Protein 8YSQ (pdb70)

Sequence (261 aa):
SDKTTILIVQGAVSGKRVEVEPEQARKAIKPRWPANDGETLIDLNDLAIGEGRAAYWEVATEKIKAEAKQLLRRPAGQQPPQHLSIFALAPIPLLVLLGAEVNRVDVDLFQKHRGKSADTWCWDEGEPDADDDLKVFVPAELPGEIEDAAIIVSMTSIVDRKAVASAIGHPHHAFEIKARKPGPTFLKYRSQLTSFSNELYTILTTIRDDFRRVKRLHLILACPAPIAVEVGRSLIEKADPEAHVYEYLSPSYRRVLTINP

Nearest PDB structures (foldseek):
  7rwk-assembly1_B  TM=8.518E-01  e=7.289E-18  Asticcacaulis sp. YBE204
  7rwm-assembly2_D  TM=8.236E-01  e=3.296E-15  Lactococcus cremoris subsp. cremoris IBB477
  7yia-assembly1_A  TM=7.016E-01  e=9.292E-11  Enterobacter cloacae
  7yib-assembly1_A  TM=6.987E-01  e=2.172E-10  Enterobacter cloacae
  8tl0-assembly1_C  TM=7.182E-01  e=1.667E-09  Haliangium ochraceum

Solvent-accessible surface area: 13155 Å² total; per-residue (Å²): 99,102,116,2,23,0,0,5,0,7,3,22,28,93,66,184,112,41,104,7,92,48,92,56,0,76,95,13,8,120,109,58,132,21,17,142,117,20,60,35,90,0,27,0,10,95,26,19,134,85,120,48,73,68,19,3,18,122,65,0,26,102,63,0,82,50,44,2,160,104,9,50,174,144,63,105,90,111,116,28,30,127,16,0,1,2,0,4,40,19,21,45,3,0,0,0,6,0,0,15,65,0,52,221,18,94,16,37,5,17,12,84,7,177,79,49,108,74,88,13,2,28,35,30,163,49,143,63,80,80,70,12,60,23,81,54,84,89,32,117,125,142,34,51,116,48,62,3,0,0,1,0,0,0,3,51,56,119,4,68,104,159,18,1,46,98,27,4,56,76,102,50,12,17,1,7,0,46,1,112,129,38,14,90,67,11,2,52,29,103,59,11,9,68,43,0,29,90,60,2,130,80,5,2,44,41,6,49,69,84,17,194,115,14,94,41,0,0,0,0,10,16,8,20,16,4,0,0,1,23,2,0,53,22,6,89,112,194,52,9,37,50,1,11,0,4,13,130,62,93,111,57,23,132,95,27,20,41,6,48,133

Structure (mmCIF, N/CA/C/O backbone):
data_8YSQ
#
_entry.id   8YSQ
#
_cell.length_a   37.468
_cell.length_b   43.126
_cell.length_c   45.047
_cell.angle_alpha   77.745
_cell.angle_beta   67.352
_cell.angle_gamma   74.926
#
_symmetry.space_group_name_H-M   'P 1'
#
loop_
_entity.id
_entity.type
_entity.pdbx_description
1 polymer 'SAVED domain-containing protein'
2 water water
#
loop_
_atom_site.group_PDB
_atom_site.id
_atom_site.type_symbol
_atom_site.label_atom_id
_atom_site.label_alt_id
_atom_site.label_comp_id
_atom_site.label_asym_id
_atom_site.label_entity_id
_atom_site.label_seq_id
_atom_site.pdbx_PDB_ins_code
_atom_site.Cartn_x
_atom_site.Cartn_y
_atom_site.Cartn_z
_atom_site.occupancy
_atom_site.B_iso_or_equiv
_atom_site.auth_seq_id
_atom_site.auth_comp_id
_atom_site.auth_asym_id
_atom_site.auth_atom_id
_atom_site.pdbx_PDB_model_num
ATOM 1 N N . SER A 1 141 ? -14.69752 11.09848 -17.48058 1.000 51.49726 141 SER A N 1
ATOM 2 C CA . SER A 1 141 ? -13.71142 11.99807 -18.06814 1.000 55.27804 141 SER A CA 1
ATOM 3 C C . SER A 1 141 ? -13.52190 13.23986 -17.20290 1.000 57.51627 141 SER A C 1
ATOM 4 O O . SER A 1 141 ? -13.17420 14.31028 -17.70521 1.000 58.23251 141 SER A O 1
ATOM 7 N N . ASP A 1 142 ? -13.75117 13.09252 -15.90071 1.000 45.91782 142 ASP A N 1
ATOM 8 C CA . ASP A 1 142 ? -13.58519 14.20769 -14.98536 1.000 41.52207 142 ASP A CA 1
ATOM 9 C C . ASP A 1 142 ? -12.10506 14.44795 -14.69060 1.000 43.41138 142 ASP A C 1
ATOM 10 O O . ASP A 1 142 ? -11.23308 13.61797 -14.96951 1.000 29.73678 142 ASP A O 1
ATOM 15 N N . LYS A 1 143 ? -11.83383 15.61574 -14.11995 1.000 34.15301 143 LYS A N 1
ATOM 16 C CA . LYS A 1 143 ? -10.50141 15.93833 -13.63890 1.000 30.24849 143 LYS A CA 1
ATOM 17 C C . LYS A 1 143 ? -10.09461 14.98379 -12.51752 1.000 30.68332 143 LYS A C 1
ATOM 18 O O . LYS A 1 143 ? -10.93347 14.46532 -11.77607 1.000 31.07427 143 LYS A O 1
ATOM 24 N N . THR A 1 144 ? -8.79213 14.72248 -12.42495 1.000 20.47830 144 THR A N 1
ATOM 25 C CA . THR A 1 144 ? -8.21938 13.93920 -11.33796 1.000 24.68866 144 THR A CA 1
ATOM 26 C C . THR A 1 144 ? -6.85250 14.51826 -11.00586 1.000 26.72072 144 THR A C 1
ATOM 27 O O . THR A 1 144 ? -6.21525 15.16692 -11.84274 1.000 23.67253 144 THR A O 1
ATOM 31 N N . THR A 1 145 ? -6.40743 14.29482 -9.76885 1.000 22.75551 145 THR A N 1
ATOM 32 C CA . THR A 1 145 ? -5.07981 14.72009 -9.33914 1.000 17.99918 145 THR A CA 1
ATOM 33 C C . THR A 1 145 ? -4.15405 13.50986 -9.32859 1.000 23.24405 145 THR A C 1
ATOM 34 O O . THR A 1 145 ? -4.40768 12.53943 -8.60719 1.000 15.13852 145 THR A O 1
ATOM 38 N N . ILE A 1 146 ? -3.09295 13.56479 -10.13006 1.000 18.22083 146 ILE A N 1
ATOM 39 C CA . ILE A 1 146 ? -2.13830 12.46340 -10.21367 1.000 15.80793 146 ILE A CA 1
ATOM 40 C C . ILE A 1 146 ? -1.12787 12.58308 -9.08011 1.000 15.40335 146 ILE A C 1
ATOM 41 O O . ILE A 1 146 ? -0.45321 13.60932 -8.94318 1.000 15.32894 146 ILE A O 1
ATOM 46 N N . LEU A 1 147 ? -1.01699 11.52623 -8.27536 1.000 11.17923 147 LEU A N 1
ATOM 47 C CA . LEU A 1 147 ? -0.00390 11.39791 -7.23897 1.000 14.22153 147 LEU A CA 1
ATOM 48 C C . LEU A 1 147 ? 0.95374 10.29542 -7.65993 1.000 13.26594 147 LEU A C 1
ATOM 49 O O . LEU A 1 147 ? 0.52734 9.15650 -7.88376 1.000 11.71732 147 LEU A O 1
ATOM 54 N N . ILE A 1 148 ? 2.22624 10.64335 -7.80430 1.000 11.70601 148 ILE A N 1
ATOM 55 C CA . ILE A 1 148 ? 3.29011 9.67817 -8.04619 1.000 9.09777 148 ILE A CA 1
ATOM 56 C C . ILE A 1 148 ? 4.06545 9.48984 -6.75249 1.000 11.17774 148 ILE A C 1
ATOM 57 O O . ILE A 1 148 ? 4.47479 10.46601 -6.11816 1.000 13.33895 148 ILE A O 1
ATOM 62 N N . VAL A 1 149 ? 4.25126 8.23897 -6.34800 1.000 13.22083 149 VAL A N 1
ATOM 63 C CA . VAL A 1 149 ? 5.06287 7.90229 -5.17803 1.000 9.70345 149 VAL A CA 1
ATOM 64 C C . VAL A 1 149 ? 6.12948 6.92615 -5.64540 1.000 15.14801 149 VAL A C 1
ATOM 65 O O . VAL A 1 149 ? 5.80210 5.88612 -6.22582 1.000 13.95154 149 VAL A O 1
ATOM 69 N N . GLN A 1 150 ? 7.40114 7.25620 -5.40411 1.000 13.58712 150 GLN A N 1
ATOM 70 C CA . GLN A 1 150 ? 8.50178 6.45958 -5.93577 1.000 13.80227 150 GLN A CA 1
ATOM 71 C C . GLN A 1 150 ? 9.65794 6.42466 -4.94837 1.000 12.06788 150 GLN A C 1
ATOM 72 O O . GLN A 1 150 ? 10.02289 7.45316 -4.37482 1.000 17.09422 150 GLN A O 1
ATOM 78 N N . GLY A 1 151 ? 10.22079 5.24055 -4.73835 1.000 12.08568 151 GLY A N 1
ATOM 79 C CA . GLY A 1 151 ? 11.44979 5.16503 -3.97637 1.000 12.89997 151 GLY A CA 1
ATOM 80 C C . GLY A 1 151 ? 11.81145 3.74341 -3.60167 1.000 16.22210 151 GLY A C 1
ATOM 81 O O . GLY A 1 151 ? 11.20016 2.77378 -4.05807 1.000 16.57560 151 GLY A O 1
ATOM 82 N N . ALA A 1 152 ? 12.83054 3.65707 -2.75184 1.000 13.62916 152 ALA A N 1
ATOM 83 C CA . ALA A 1 152 ? 13.37952 2.40085 -2.26545 1.000 16.20474 152 ALA A CA 1
ATOM 84 C C . ALA A 1 152 ? 14.24363 2.71444 -1.05440 1.000 13.83512 152 ALA A C 1
ATOM 85 O O . ALA A 1 152 ? 14.71459 3.84228 -0.88420 1.000 17.46411 152 ALA A O 1
ATOM 87 N N . VAL A 1 153 ? 14.41979 1.70581 -0.19947 1.000 18.51997 153 VAL A N 1
ATOM 88 C CA . VAL A 1 153 ? 15.21469 1.88442 1.01438 1.000 17.71747 153 VAL A CA 1
ATOM 89 C C . VAL A 1 153 ? 16.65925 2.21805 0.65976 1.000 25.39916 153 VAL A C 1
ATOM 90 O O . VAL A 1 153 ? 17.29065 3.07755 1.28993 1.000 24.61595 153 VAL A O 1
ATOM 94 N N . SER A 1 154 ? 17.19705 1.55459 -0.35863 1.000 21.88007 154 SER A N 1
ATOM 95 C CA . SER A 1 154 ? 18.52705 1.85561 -0.87506 1.000 24.80114 154 SER A CA 1
ATOM 96 C C . SER A 1 154 ? 18.65966 1.20807 -2.24740 1.000 29.63064 154 SER A C 1
ATOM 97 O O . SER A 1 154 ? 17.74641 0.53297 -2.73055 1.000 28.90548 154 SER A O 1
ATOM 100 N N . GLY A 1 155 ? 19.81059 1.41981 -2.87656 1.000 31.87085 155 GLY A N 1
ATOM 101 C CA . GLY A 1 155 ? 20.05348 0.83661 -4.17894 1.000 24.73013 155 GLY A CA 1
ATOM 102 C C . GLY A 1 155 ? 19.61974 1.71771 -5.33029 1.000 28.59880 155 GLY A C 1
ATOM 103 O O . GLY A 1 155 ? 19.60576 2.94629 -5.21789 1.000 30.72698 155 GLY A O 1
ATOM 104 N N . LYS A 1 156 ? 19.26011 1.08260 -6.44250 1.000 28.28340 156 LYS A N 1
ATOM 105 C CA . LYS A 1 156 ? 18.98207 1.79097 -7.68384 1.000 23.73432 156 LYS A CA 1
ATOM 106 C C . LYS A 1 156 ? 17.80341 2.74372 -7.52203 1.000 24.34552 156 LYS A C 1
ATOM 107 O O . LYS A 1 156 ? 16.83910 2.45158 -6.81076 1.000 23.32045 156 LYS A O 1
ATOM 113 N N . ARG A 1 157 ? 17.88789 3.89390 -8.18822 1.000 26.52864 157 ARG A N 1
ATOM 114 C CA . ARG A 1 157 ? 16.79930 4.86227 -8.14814 1.000 26.15067 157 ARG A CA 1
ATOM 115 C C . ARG A 1 157 ? 15.54151 4.27748 -8.77460 1.000 25.59254 157 ARG A C 1
ATOM 116 O O . ARG A 1 157 ? 15.58524 3.68560 -9.85696 1.000 24.94047 157 ARG A O 1
ATOM 124 N N . VAL A 1 158 ? 14.41616 4.45323 -8.09032 1.000 20.76395 158 VAL A N 1
ATOM 125 C CA . VAL A 1 158 ? 13.11572 3.99052 -8.55728 1.000 23.12903 158 VAL A CA 1
ATOM 126 C C . VAL A 1 158 ? 12.31022 5.20890 -8.98493 1.000 21.77490 158 VAL A C 1
ATOM 127 O O . VAL A 1 158 ? 12.15057 6.16047 -8.20853 1.000 18.27055 158 VAL A O 1
ATOM 131 N N . GLU A 1 159 ? 11.81631 5.18487 -10.22406 1.000 21.51556 159 GLU A N 1
ATOM 132 C CA . GLU A 1 159 ? 11.10059 6.31024 -10.80655 1.000 18.57998 159 GLU A CA 1
ATOM 133 C C . GLU A 1 159 ? 9.89659 5.82261 -11.59200 1.000 22.85165 159 GLU A C 1
ATOM 134 O O . GLU A 1 159 ? 9.95442 4.78556 -12.26035 1.000 28.07650 159 GLU A O 1
ATOM 140 N N . VAL A 1 160 ? 8.81235 6.58391 -11.50957 1.000 18.70371 160 VAL A N 1
ATOM 141 C CA . VAL A 1 160 ? 7.61592 6.35343 -12.30696 1.000 21.23616 160 VAL A CA 1
ATOM 142 C C . VAL A 1 160 ? 7.62572 7.34287 -13.46264 1.000 26.49775 160 VAL A C 1
ATOM 143 O O . VAL A 1 160 ? 7.76711 8.55298 -13.24789 1.000 26.82271 160 VAL A O 1
ATOM 147 N N . GLU A 1 161 ? 7.47765 6.83998 -14.67780 1.000 24.16705 161 GLU A N 1
ATOM 148 C CA . GLU A 1 161 ? 7.41905 7.70610 -15.85131 1.000 25.96204 161 GLU A CA 1
ATOM 149 C C . GLU A 1 161 ? 6.07186 8.42149 -15.90326 1.000 27.34814 161 GLU A C 1
ATOM 150 O O . GLU A 1 161 ? 5.04241 7.75927 -16.09018 1.000 25.71085 161 GLU A O 1
ATOM 156 N N . PRO A 1 162 ? 6.02088 9.75002 -15.75130 1.000 33.50391 162 PRO A N 1
ATOM 157 C CA . PRO A 1 162 ? 4.70908 10.42260 -15.68945 1.000 29.49681 162 PRO A CA 1
ATOM 158 C C . PRO A 1 162 ? 3.91835 10.37987 -16.98690 1.000 22.24121 162 PRO A C 1
ATOM 159 O O . PRO A 1 162 ? 2.68380 10.43445 -16.93433 1.000 26.05247 162 PRO A O 1
ATOM 163 N N . GLU A 1 163 ? 4.57325 10.27717 -18.14624 1.000 22.99589 163 GLU A N 1
ATOM 164 C CA . GLU A 1 163 ? 3.82260 10.11929 -19.38928 1.000 26.22543 163 GLU A CA 1
ATOM 165 C C . GLU A 1 163 ? 2.98598 8.84203 -19.37114 1.000 26.69567 163 GLU A C 1
ATOM 166 O O . GLU A 1 163 ? 1.85664 8.81921 -19.87727 1.000 24.49163 163 GLU A O 1
ATOM 172 N N . GLN A 1 164 ? 3.49993 7.78120 -18.74312 1.000 22.08244 164 GLN A N 1
ATOM 173 C CA . GLN A 1 164 ? 2.75747 6.52562 -18.70133 1.000 22.69521 164 GLN A CA 1
ATOM 174 C C . GLN A 1 164 ? 1.55593 6.62396 -17.76784 1.000 19.55564 164 GLN A C 1
ATOM 175 O O . GLN A 1 164 ? 0.48535 6.07821 -18.06325 1.000 20.03761 164 GLN A O 1
ATOM 181 N N . ALA A 1 165 ? 1.70098 7.33815 -16.64892 1.000 23.11949 165 ALA A N 1
ATOM 182 C CA . ALA A 1 165 ? 0.56308 7.54976 -15.75725 1.000 17.22852 165 ALA A CA 1
ATOM 183 C C . ALA A 1 165 ? -0.48907 8.42923 -16.42141 1.000 18.94688 165 ALA A C 1
ATOM 184 O O . ALA A 1 165 ? -1.70053 8.19252 -16.27366 1.000 24.69906 165 ALA A O 1
ATOM 186 N N . ARG A 1 166 ? -0.04048 9.44794 -17.16114 1.000 21.10945 166 ARG A N 1
ATOM 187 C CA . ARG A 1 166 ? -0.98019 10.30281 -17.87175 1.000 20.19807 166 ARG A CA 1
ATOM 188 C C . ARG A 1 166 ? -1.75481 9.50496 -18.90339 1.000 23.35091 166 ARG A C 1
ATOM 189 O O . ARG A 1 166 ? -2.95990 9.71409 -19.07789 1.000 25.72494 166 ARG A O 1
ATOM 197 N N . LYS A 1 167 ? -1.08479 8.57332 -19.58790 1.000 27.24468 167 LYS A N 1
ATOM 198 C CA . LYS A 1 167 ? -1.80716 7.70205 -20.50977 1.000 27.45866 167 LYS A CA 1
ATOM 199 C C . LYS A 1 167 ? -2.78503 6.81373 -19.75593 1.000 23.11215 167 LYS A C 1
ATOM 200 O O . LYS A 1 167 ? -3.90512 6.57640 -20.22164 1.000 25.38282 167 LYS A O 1
ATOM 206 N N . ALA A 1 168 ? -2.38748 6.33911 -18.57281 1.000 20.73593 168 ALA A N 1
ATOM 207 C CA . ALA A 1 168 ? -3.23280 5.42124 -17.82208 1.000 18.35975 168 ALA A CA 1
ATOM 208 C C . ALA A 1 168 ? -4.50939 6.08115 -17.31937 1.000 23.25892 168 ALA A C 1
ATOM 209 O O . ALA A 1 168 ? -5.51475 5.39135 -17.12624 1.000 23.53550 168 ALA A O 1
ATOM 211 N N . ILE A 1 169 ? -4.50582 7.39604 -17.07988 1.000 23.71716 169 ILE A N 1
ATOM 212 C CA . ILE A 1 169 ? -5.73142 7.98250 -16.53271 1.000 21.04441 169 ILE A CA 1
ATOM 213 C C . ILE A 1 169 ? -6.76603 8.33095 -17.59116 1.000 27.99153 169 ILE A C 1
ATOM 214 O O . ILE A 1 169 ? -7.92239 8.58897 -17.23494 1.000 25.67888 169 ILE A O 1
ATOM 219 N N . LYS A 1 170 ? -6.39344 8.34676 -18.87025 1.000 23.87005 170 LYS A N 1
ATOM 220 C CA . LYS A 1 170 ? -7.34453 8.68979 -19.92285 1.000 27.35501 170 LYS A CA 1
ATOM 221 C C . LYS A 1 170 ? -8.55714 7.76062 -19.86189 1.000 33.36474 170 LYS A C 1
ATOM 222 O O . LYS A 1 170 ? -8.40595 6.55803 -19.61304 1.000 26.94818 170 LYS A O 1
ATOM 228 N N . PRO A 1 171 ? -9.77591 8.27124 -20.11483 1.000 47.68080 171 PRO A N 1
ATOM 229 C CA . PRO A 1 171 ? -10.09240 9.61182 -20.63083 1.000 51.85176 171 PRO A CA 1
ATOM 230 C C . PRO A 1 171 ? -10.05881 10.76589 -19.62238 1.000 51.09441 171 PRO A C 1
ATOM 231 O O . PRO A 1 171 ? -10.28829 11.90148 -20.03400 1.000 60.08801 171 PRO A O 1
ATOM 235 N N . ARG A 1 172 ? -9.78650 10.50458 -18.34520 1.000 31.49417 172 ARG A N 1
ATOM 236 C CA . ARG A 1 172 ? -9.65282 11.60926 -17.40847 1.000 24.23422 172 ARG A CA 1
ATOM 237 C C . ARG A 1 172 ? -8.40512 12.42732 -17.75098 1.000 32.61900 172 ARG A C 1
ATOM 238 O O . ARG A 1 172 ? -7.56421 12.02141 -18.55812 1.000 29.59097 172 ARG A O 1
ATOM 246 N N . TRP A 1 173 ? -8.28671 13.60104 -17.14029 1.000 27.99497 173 TRP A N 1
ATOM 247 C CA . TRP A 1 173 ? -7.16269 14.46513 -17.46725 1.000 30.64420 173 TRP A CA 1
ATOM 248 C C . TRP A 1 173 ? -6.55687 15.05634 -16.20456 1.000 33.01711 173 TRP A C 1
ATOM 249 O O . TRP A 1 173 ? -7.26649 15.28748 -15.21834 1.000 29.74838 173 TRP A O 1
ATOM 260 N N . PRO A 1 174 ? -5.24913 15.32158 -16.21207 1.000 33.09282 174 PRO A N 1
ATOM 261 C CA . PRO A 1 174 ? -4.57084 15.73678 -14.97695 1.000 38.50537 174 PRO A CA 1
ATOM 262 C C . PRO A 1 174 ? -4.90588 17.17566 -14.61824 1.000 33.88360 174 PRO A C 1
ATOM 263 O O . PRO A 1 174 ? -4.77794 18.08378 -15.44296 1.000 30.35137 174 PRO A O 1
ATOM 267 N N . ALA A 1 175 ? -5.34273 17.37507 -13.37768 1.000 29.88968 175 ALA A N 1
ATOM 268 C CA . ALA A 1 175 ? -5.44538 18.72091 -12.83996 1.000 40.44111 175 ALA A CA 1
ATOM 269 C C . ALA A 1 175 ? -4.10405 19.42535 -12.98774 1.000 41.99363 175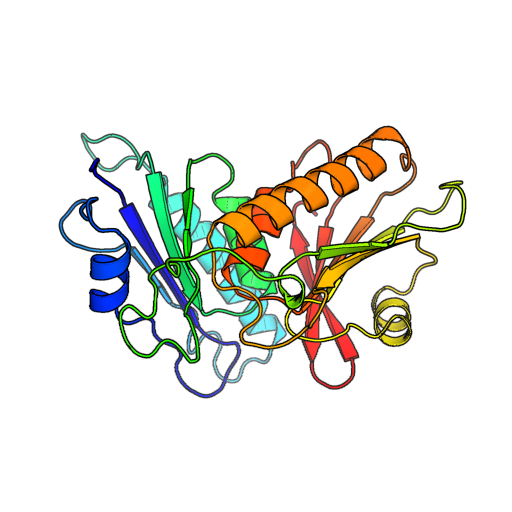 ALA A C 1
ATOM 270 O O . ALA A 1 175 ? -3.04605 18.82596 -12.77498 1.000 39.77406 175 ALA A O 1
ATOM 272 N N . ASN A 1 176 ? -4.15023 20.69154 -13.39694 1.000 44.60095 176 ASN A N 1
ATOM 273 C CA . ASN A 1 176 ? -2.96759 21.52882 -13.57742 1.000 48.10093 176 ASN A CA 1
ATOM 274 C C . ASN A 1 176 ? -1.98658 20.96403 -14.60374 1.000 46.14381 176 ASN A C 1
ATOM 275 O O . ASN A 1 176 ? -0.83679 21.41896 -14.66399 1.000 41.31020 176 ASN A O 1
ATOM 280 N N . ASP A 1 177 ? -2.40427 19.97462 -15.40059 1.000 43.78225 177 ASP A N 1
ATOM 281 C CA . ASP A 1 177 ? -1.60073 19.37278 -16.46481 1.000 44.71956 177 ASP A CA 1
ATOM 282 C C . ASP A 1 177 ? -0.37830 18.62879 -15.92535 1.000 48.75975 177 ASP A C 1
ATOM 283 O O . ASP A 1 177 ? 0.57127 18.35749 -16.66873 1.000 43.46366 177 ASP A O 1
ATOM 288 N N . GLY A 1 178 ? -0.38753 18.26375 -14.64650 1.000 30.59518 178 GLY A N 1
ATOM 289 C CA . GLY A 1 178 ? 0.79282 17.69748 -14.02409 1.000 42.68941 178 GLY A CA 1
ATOM 290 C C . GLY A 1 178 ? 0.49533 16.69751 -12.92781 1.000 31.45003 178 GLY A C 1
ATOM 291 O O . GLY A 1 178 ? -0.56979 16.07336 -12.91501 1.000 24.13404 178 GLY A O 1
ATOM 292 N N . GLU A 1 179 ? 1.44291 16.53127 -12.00512 1.000 26.17398 179 GLU A N 1
ATOM 293 C CA . GLU A 1 179 ? 1.33362 15.54274 -10.94381 1.000 18.96320 179 GLU A CA 1
ATOM 294 C C . GLU A 1 179 ? 1.88522 16.12880 -9.65075 1.000 24.49634 179 GLU A C 1
ATOM 295 O O . GLU A 1 179 ? 2.59513 17.13705 -9.65410 1.000 27.48790 179 GLU A O 1
ATOM 301 N N . THR A 1 180 ? 1.55371 15.47688 -8.53972 1.000 19.78351 180 THR A N 1
ATOM 302 C CA . THR A 1 180 ? 2.25245 15.66722 -7.27772 1.000 16.47463 180 THR A CA 1
ATOM 303 C C . THR A 1 180 ? 3.15563 14.46095 -7.05668 1.000 18.85910 180 THR A C 1
ATOM 304 O O . THR A 1 180 ? 2.75010 13.32164 -7.30644 1.000 15.99375 180 THR A O 1
ATOM 308 N N . LEU A 1 181 ? 4.39323 14.71854 -6.63605 1.000 16.79441 181 LEU A N 1
ATOM 309 C CA . LEU A 1 181 ? 5.41827 13.69141 -6.51831 1.000 14.47334 181 LEU A CA 1
ATOM 310 C C . LEU A 1 181 ? 5.86103 13.55896 -5.07097 1.000 17.11575 181 LEU A C 1
ATOM 311 O O . LEU A 1 181 ? 6.21331 14.55571 -4.43189 1.000 21.00148 181 LEU A O 1
ATOM 316 N N . ILE A 1 182 ? 5.85950 12.33180 -4.56415 1.000 11.84245 182 ILE A N 1
ATOM 317 C CA . ILE A 1 182 ? 6.50368 11.99834 -3.30002 1.000 11.17543 182 ILE A CA 1
ATOM 318 C C . ILE A 1 182 ? 7.68339 11.10320 -3.63974 1.000 15.04945 182 ILE A C 1
ATOM 319 O O . ILE A 1 182 ? 7.49921 9.93689 -4.01300 1.000 15.14499 182 ILE A O 1
ATOM 324 N N . ASP A 1 183 ? 8.89407 11.63884 -3.52223 1.000 12.04843 183 ASP A N 1
ATOM 325 C CA . ASP A 1 183 ? 10.09903 10.88771 -3.83578 1.000 14.17030 183 ASP A CA 1
ATOM 326 C C . ASP A 1 183 ? 10.70667 10.36159 -2.54376 1.000 15.62127 183 ASP A C 1
ATOM 327 O O . ASP A 1 183 ? 10.93562 11.12451 -1.59879 1.000 22.15176 183 ASP A O 1
ATOM 332 N N . LEU A 1 184 ? 10.96500 9.06011 -2.51298 1.000 14.00867 184 LEU A N 1
ATOM 333 C CA . LEU A 1 184 ? 11.50178 8.37799 -1.34234 1.000 16.13945 184 LEU A CA 1
ATOM 334 C C . LEU A 1 184 ? 12.81305 7.67787 -1.68066 1.000 18.15601 184 LEU A C 1
ATOM 335 O O . LEU A 1 184 ? 13.13609 6.63453 -1.10878 1.000 17.61726 184 LEU A O 1
ATOM 340 N N . ASN A 1 185 ? 13.55616 8.23155 -2.63712 1.000 16.70788 185 ASN A N 1
ATOM 341 C CA . ASN A 1 185 ? 14.89786 7.76654 -2.95687 1.000 20.42645 185 ASN A CA 1
ATOM 342 C C . ASN A 1 185 ? 15.92114 8.57649 -2.17687 1.000 19.41730 185 ASN A C 1
ATOM 343 O O . ASN A 1 185 ? 15.74591 9.77624 -1.94901 1.000 22.28950 185 ASN A O 1
ATOM 348 N N . ASP A 1 186 ? 17.00645 7.91138 -1.78743 1.000 25.87537 186 ASP A N 1
ATOM 349 C CA . ASP A 1 186 ? 18.17955 8.59122 -1.23789 1.000 26.98949 186 ASP A CA 1
ATOM 350 C C . ASP A 1 186 ? 17.80981 9.43883 -0.02016 1.000 23.68378 186 ASP A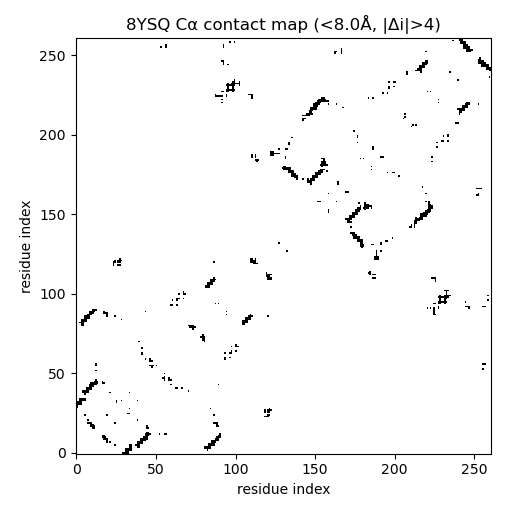 C 1
ATOM 351 O O . ASP A 1 186 ? 18.17870 10.60997 0.08997 1.000 24.39385 186 ASP A O 1
ATOM 356 N N . LEU A 1 187 ? 17.03511 8.84752 0.88310 1.000 22.62125 187 LEU A N 1
ATOM 357 C CA . LEU A 1 187 ? 16.80621 9.43567 2.19209 1.000 17.05093 187 LEU A CA 1
ATOM 358 C C . LEU A 1 187 ? 17.80874 8.85129 3.17972 1.000 22.33615 187 LEU A C 1
ATOM 359 O O . LEU A 1 187 ? 18.16232 7.67171 3.09201 1.000 25.02115 187 LEU A O 1
ATOM 364 N N . ALA A 1 188 ? 18.27178 9.68696 4.10949 1.000 25.22474 188 ALA A N 1
ATOM 365 C CA . ALA A 1 188 ? 19.08140 9.22831 5.23957 1.000 19.69526 188 ALA A CA 1
ATOM 366 C C . ALA A 1 188 ? 20.27891 8.39725 4.77479 1.000 20.49456 188 ALA A C 1
ATOM 367 O O . ALA A 1 188 ? 20.58219 7.34179 5.33559 1.000 22.57355 188 ALA A O 1
ATOM 369 N N . ILE A 1 189 ? 20.96379 8.88053 3.73447 1.000 22.44820 189 ILE A N 1
ATOM 370 C CA . ILE A 1 189 ? 22.03005 8.10347 3.10687 1.000 19.09570 189 ILE A CA 1
ATOM 371 C C . ILE A 1 189 ? 23.11222 7.78954 4.12615 1.000 24.35844 189 ILE A C 1
ATOM 372 O O . ILE A 1 189 ? 23.61224 8.68101 4.82100 1.000 20.60143 189 ILE A O 1
ATOM 377 N N . GLY A 1 190 ? 23.46812 6.51074 4.22953 1.000 26.13084 190 GLY A N 1
ATOM 378 C CA . GLY A 1 190 ? 24.49417 6.09091 5.15880 1.000 21.64648 190 GLY A CA 1
ATOM 379 C C . GLY A 1 190 ? 24.09002 6.05724 6.61389 1.000 23.32652 190 GLY A C 1
ATOM 380 O O . GLY A 1 190 ? 24.94495 5.80716 7.46605 1.000 23.16444 190 GLY A O 1
ATOM 381 N N . GLU A 1 191 ? 22.81806 6.28894 6.93673 1.000 22.29830 191 GLU A N 1
ATOM 382 C CA . GLU A 1 191 ? 22.39178 6.38246 8.32745 1.000 20.87262 191 GLU A CA 1
ATOM 383 C C . GLU A 1 191 ? 21.70551 5.12623 8.84244 1.000 17.98944 191 GLU A C 1
ATOM 384 O O . GLU A 1 191 ? 21.33104 5.08391 10.01771 1.000 23.10431 191 GLU A O 1
ATOM 390 N N . GLY A 1 192 ? 21.52922 4.11080 8.00709 1.000 19.65415 192 GLY A N 1
ATOM 391 C CA . GLY A 1 192 ? 20.91100 2.87176 8.42937 1.000 20.53303 192 GLY A CA 1
ATOM 392 C C . GLY A 1 192 ? 19.42408 2.82791 8.11434 1.000 25.92798 192 GLY A C 1
ATOM 393 O O . GLY A 1 192 ? 18.78773 3.82888 7.77571 1.000 21.32978 192 GLY A O 1
ATOM 394 N N . ARG A 1 193 ? 18.86624 1.62306 8.24618 1.000 17.16220 193 ARG A N 1
ATOM 395 C CA . ARG A 1 193 ? 17.50412 1.38182 7.78208 1.000 19.33051 193 ARG A CA 1
ATOM 396 C C . ARG A 1 193 ? 16.47975 2.12356 8.63377 1.000 20.86666 193 ARG A C 1
ATOM 397 O O . ARG A 1 193 ? 15.49549 2.66219 8.10421 1.000 21.18756 193 ARG A O 1
ATOM 405 N N . ALA A 1 194 ? 16.69151 2.16272 9.95453 1.000 20.41596 194 ALA A N 1
ATOM 406 C CA . ALA A 1 194 ? 15.70779 2.78297 10.83887 1.000 21.86117 194 ALA A CA 1
ATOM 407 C C . ALA A 1 194 ? 15.58304 4.27382 10.55995 1.000 18.43133 194 ALA A C 1
ATOM 408 O O . ALA A 1 194 ? 14.47711 4.83190 10.59877 1.000 19.80986 194 ALA A O 1
ATOM 410 N N . ALA A 1 195 ? 16.70940 4.93214 10.26168 1.000 19.63356 195 ALA A N 1
ATOM 411 C CA . ALA A 1 195 ? 16.67335 6.34548 9.90067 1.000 17.78115 195 ALA A CA 1
ATOM 412 C C . ALA A 1 195 ? 15.90318 6.55879 8.60582 1.000 16.20742 195 ALA A C 1
ATOM 413 O O . ALA A 1 195 ? 15.16568 7.54843 8.46531 1.000 14.77577 195 ALA A O 1
ATOM 415 N N . TYR A 1 196 ? 16.05917 5.63795 7.64754 1.000 12.77457 196 TYR A N 1
ATOM 416 C CA . TYR A 1 196 ? 15.26302 5.71695 6.42690 1.000 14.95437 196 TYR A CA 1
ATOM 417 C C . TYR A 1 196 ? 13.77913 5.64756 6.74676 1.000 13.92188 196 TYR A C 1
ATOM 418 O O . TYR A 1 196 ? 12.99372 6.46064 6.25251 1.000 12.86803 196 TYR A O 1
ATOM 427 N N . TRP A 1 197 ? 13.36175 4.63776 7.51642 1.000 14.29888 197 TRP A N 1
ATOM 428 C CA . TRP A 1 197 ? 11.93085 4.52702 7.80550 1.000 13.83601 197 TRP A CA 1
ATOM 429 C C . TRP A 1 197 ? 11.41376 5.76625 8.53234 1.000 19.99207 197 TRP A C 1
ATOM 430 O O . TRP A 1 197 ? 10.30461 6.22943 8.25156 1.000 17.27226 197 TRP A O 1
ATOM 441 N N . GLU A 1 198 ? 12.20835 6.33929 9.44325 1.000 16.93297 198 GLU A N 1
ATOM 442 C CA . GLU A 1 198 ? 11.76430 7.54898 10.14293 1.000 21.23249 198 GLU A CA 1
ATOM 443 C C . GLU A 1 198 ? 11.55855 8.71245 9.17372 1.000 15.59179 198 GLU A C 1
ATOM 444 O O . GLU A 1 198 ? 10.49302 9.35530 9.16248 1.000 16.00582 198 GLU A O 1
ATOM 450 N N . VAL A 1 199 ? 12.57434 8.99999 8.35249 1.000 13.83274 199 VAL A N 1
ATOM 451 C CA . VAL A 1 199 ? 12.48216 10.13126 7.43269 1.000 11.69082 199 VAL A CA 1
ATOM 452 C C . VAL A 1 199 ? 11.34361 9.91404 6.44819 1.000 11.58292 199 VAL A C 1
ATOM 453 O O . VAL A 1 199 ? 10.56490 10.83466 6.15209 1.000 13.72421 199 VAL A O 1
ATOM 457 N N . ALA A 1 200 ? 11.21119 8.68712 5.94383 1.000 10.66292 200 ALA A N 1
ATOM 458 C CA . ALA A 1 200 ? 10.21256 8.42402 4.92083 1.000 11.03533 200 ALA A CA 1
ATOM 459 C C . ALA A 1 200 ? 8.80653 8.46593 5.50125 1.000 9.88240 200 ALA A C 1
ATOM 460 O O . ALA A 1 200 ? 7.88436 8.95787 4.84190 1.000 9.81556 200 ALA A O 1
ATOM 462 N N . THR A 1 201 ? 8.61545 7.95412 6.72700 1.000 10.46398 201 THR A N 1
ATOM 463 C CA . THR A 1 201 ? 7.30742 8.05527 7.37193 1.000 12.45533 201 THR A CA 1
ATOM 464 C C . THR A 1 201 ? 6.90075 9.51226 7.55115 1.000 12.14637 201 THR A C 1
ATOM 465 O O . THR A 1 201 ? 5.75975 9.89645 7.24117 1.000 10.54734 201 THR A O 1
ATOM 471 N N . GLU A 1 202 ? 7.82354 10.34847 8.05330 1.000 11.89135 202 GLU A N 1
ATOM 472 C CA . GLU A 1 202 ? 7.44181 11.74570 8.22426 1.000 13.53234 202 GLU A CA 1
ATOM 473 C C . GLU A 1 202 ? 7.17575 12.41575 6.88427 1.000 18.31798 202 GLU A C 1
ATOM 474 O O . GLU A 1 202 ? 6.26713 13.25443 6.78194 1.000 13.24464 202 GLU A O 1
ATOM 480 N N . LYS A 1 203 ? 7.92263 12.03963 5.84182 1.000 11.47863 203 LYS A N 1
ATOM 481 C CA . LYS A 1 203 ? 7.69760 12.65587 4.54009 1.000 10.80537 203 LYS A CA 1
ATOM 482 C C . LYS A 1 203 ? 6.34273 12.26144 3.96909 1.000 13.40880 203 LYS A C 1
ATOM 483 O O . LYS A 1 203 ? 5.62197 13.10849 3.43514 1.000 12.88121 203 LYS A O 1
ATOM 489 N N . ILE A 1 204 ? 5.97352 10.98730 4.08217 1.000 9.77706 204 ILE A N 1
ATOM 490 C CA . ILE A 1 204 ? 4.66275 10.54528 3.60607 1.000 9.51808 204 ILE A CA 1
ATOM 491 C C . ILE A 1 204 ? 3.55676 11.29330 4.32763 1.000 9.74818 204 ILE A C 1
ATOM 492 O O . ILE A 1 204 ? 2.60483 11.77223 3.70346 1.000 9.76364 204 ILE A O 1
ATOM 498 N N . LYS A 1 205 ? 3.66597 11.40988 5.65501 1.000 9.88194 205 LYS A N 1
ATOM 499 C CA . LYS A 1 205 ? 2.61442 12.09717 6.40441 1.000 10.22367 205 LYS A CA 1
ATOM 500 C C . LYS A 1 205 ? 2.50986 13.56423 5.98827 1.000 10.47589 205 LYS A C 1
ATOM 501 O O . LYS A 1 205 ? 1.40812 14.07552 5.72324 1.000 12.39520 205 LYS A O 1
ATOM 507 N N . ALA A 1 206 ? 3.65524 14.24394 5.87770 1.000 10.11431 206 ALA A N 1
ATOM 508 C CA . ALA A 1 206 ? 3.65194 15.66623 5.55037 1.000 10.30070 206 ALA A CA 1
ATOM 509 C C . ALA A 1 206 ? 3.15532 15.90725 4.13376 1.000 10.61150 206 ALA A C 1
ATOM 510 O O . ALA A 1 206 ? 2.40200 16.85929 3.87922 1.000 10.26336 206 ALA A O 1
ATOM 512 N N . GLU A 1 207 ? 3.55603 15.04502 3.20015 1.000 10.02158 207 GLU A N 1
ATOM 513 C CA . GLU A 1 207 ? 3.16681 15.22265 1.80589 1.000 9.90511 207 GLU A CA 1
ATOM 514 C C . GLU A 1 207 ? 1.70729 14.86230 1.58000 1.000 10.59030 207 GLU A C 1
ATOM 515 O O . GLU A 1 207 ? 1.03485 15.50370 0.77127 1.000 12.24743 207 GLU A O 1
ATOM 521 N N . ALA A 1 208 ? 1.19180 13.83647 2.26731 1.000 11.17553 208 ALA A N 1
ATOM 522 C CA . ALA A 1 208 ? -0.23358 13.54436 2.15110 1.000 12.33986 208 ALA A CA 1
ATOM 523 C C . ALA A 1 208 ? -1.06868 14.69180 2.70565 1.000 13.63000 208 ALA A C 1
ATOM 524 O O . ALA A 1 208 ? -2.06594 15.10598 2.09080 1.000 13.03348 208 ALA A O 1
ATOM 526 N N . LYS A 1 209 ? -0.65527 15.24681 3.85186 1.000 11.24102 209 LYS A N 1
ATOM 527 C CA . LYS A 1 209 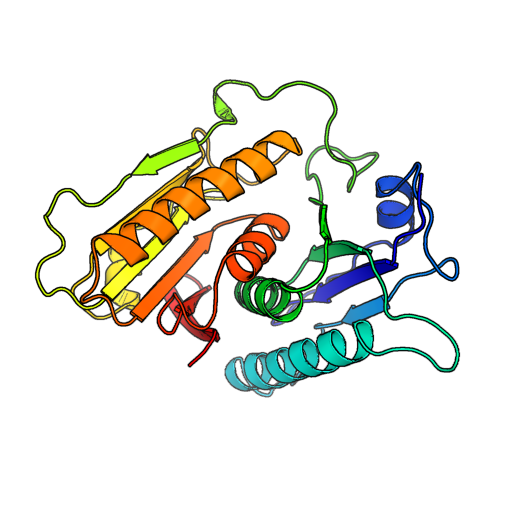? -1.36403 16.40137 4.39024 1.000 13.24542 209 LYS A CA 1
ATOM 528 C C . LYS A 1 209 ? -1.32590 17.57852 3.42063 1.000 14.68773 209 LYS A C 1
ATOM 529 O O . LYS A 1 209 ? -2.34924 18.23951 3.20042 1.000 15.89808 209 LYS A O 1
ATOM 538 N N . GLN A 1 210 ? -0.15495 17.85934 2.83591 1.000 10.83978 210 GLN A N 1
ATOM 539 C CA . GLN A 1 210 ? -0.05294 18.93912 1.85593 1.000 10.11851 210 GLN A CA 1
ATOM 540 C C . GLN A 1 210 ? -0.95647 18.67954 0.65667 1.000 11.10142 210 GLN A C 1
ATOM 541 O O . GLN A 1 210 ? -1.64235 19.58745 0.17481 1.000 13.74034 210 GLN A O 1
ATOM 547 N N . LEU A 1 211 ? -0.95446 17.44382 0.16002 1.000 12.21745 211 LEU A N 1
ATOM 548 C CA . LEU A 1 211 ? -1.73064 17.08441 -1.01782 1.000 14.67218 211 LEU A CA 1
ATOM 549 C C . LEU A 1 211 ? -3.21210 17.33018 -0.79365 1.000 17.60564 211 LEU A C 1
ATOM 550 O O . LEU A 1 211 ? -3.92061 17.77063 -1.70812 1.000 19.83879 211 LEU A O 1
ATOM 555 N N . LEU A 1 212 ? -3.69744 17.06257 0.41286 1.000 13.57569 212 LEU A N 1
ATOM 556 C CA . LEU A 1 212 ? -5.12150 17.21959 0.68054 1.000 18.38425 212 LEU A CA 1
ATOM 557 C C . LEU A 1 212 ? -5.50417 18.62786 1.14342 1.000 21.63427 212 LEU A C 1
ATOM 558 O O . LEU A 1 212 ? -6.69787 18.90084 1.30910 1.000 19.12254 212 LEU A O 1
ATOM 563 N N . ARG A 1 213 ? -4.53381 19.52716 1.32638 1.000 14.35795 213 ARG A N 1
ATOM 564 C CA . ARG A 1 213 ? -4.80971 20.89790 1.74420 1.000 19.91230 213 ARG A CA 1
ATOM 565 C C . ARG A 1 213 ? -5.42534 21.71564 0.60836 1.000 26.08015 213 ARG A C 1
ATOM 566 O O . ARG A 1 213 ? -5.10737 21.52523 -0.56692 1.000 27.18504 213 ARG A O 1
ATOM 574 N N . ARG A 1 214 ? -6.31297 22.63979 0.97193 1.000 21.81273 214 ARG A N 1
ATOM 575 C CA . ARG A 1 214 ? -6.88718 23.57320 -0.00343 1.000 29.78634 214 ARG A CA 1
ATOM 576 C C . ARG A 1 214 ? -5.83978 24.55470 -0.51512 1.000 24.76657 214 ARG A C 1
ATOM 577 O O . ARG A 1 214 ? -5.27224 25.30623 0.28609 1.000 24.52105 214 ARG A O 1
ATOM 585 N N . PRO A 1 215 ? -5.56648 24.60763 -1.81514 1.000 21.21051 215 PRO A N 1
ATOM 586 C CA . PRO A 1 215 ? -4.81401 25.74370 -2.35091 1.000 25.46635 215 PRO A CA 1
ATOM 587 C C . PRO A 1 215 ? -5.63935 27.01786 -2.23865 1.000 29.19507 215 PRO A C 1
ATOM 588 O O . PRO A 1 215 ? -6.86618 26.98732 -2.10884 1.000 24.10444 215 PRO A O 1
ATOM 592 N N . ALA A 1 216 ? -4.94037 28.15056 -2.27459 1.000 22.25980 216 ALA A N 1
ATOM 593 C CA . ALA A 1 216 ? -5.59655 29.44591 -2.13963 1.000 21.85429 216 ALA A CA 1
ATOM 594 C C . ALA A 1 216 ? -6.67701 29.61399 -3.20170 1.000 25.88568 216 ALA A C 1
ATOM 595 O O . ALA A 1 216 ? -6.40153 29.50303 -4.40034 1.000 31.19465 216 ALA A O 1
ATOM 597 N N . GLY A 1 217 ? -7.90694 29.87035 -2.75710 1.000 29.77545 217 GLY A N 1
ATOM 598 C CA . GLY A 1 217 ? -9.00803 30.13481 -3.66382 1.000 33.54646 217 GLY A CA 1
ATOM 599 C C . GLY A 1 217 ? -9.56003 28.92526 -4.37756 1.000 40.61726 217 GLY A C 1
ATOM 600 O O . GLY A 1 217 ? -10.41467 29.07695 -5.25655 1.000 32.63889 217 GLY A O 1
ATOM 601 N N . GLN A 1 218 ? -9.09545 27.72623 -4.04026 1.000 31.49249 218 GLN A N 1
ATOM 602 C CA . GLN A 1 218 ? -9.53989 26.51396 -4.70685 1.000 33.29417 218 GLN A CA 1
ATOM 603 C C . GLN A 1 218 ? -10.04489 25.51426 -3.67539 1.000 33.64260 218 GLN A C 1
ATOM 604 O O . GLN A 1 218 ? -9.90606 25.70094 -2.46258 1.000 30.98079 218 GLN A O 1
ATOM 610 N N . GLN A 1 219 ? -10.64517 24.46300 -4.16891 1.000 29.79586 219 GLN A N 1
ATOM 611 C CA . GLN A 1 219 ? -11.05126 23.36271 -3.31894 1.000 31.49136 219 GLN A CA 1
ATOM 612 C C . GLN A 1 219 ? -9.91647 22.35954 -3.19681 1.000 27.28990 219 GLN A C 1
ATOM 613 O O . GLN A 1 219 ? -9.00856 22.32792 -4.03270 1.000 29.19311 219 GLN A O 1
ATOM 619 N N . PRO A 1 220 ? -9.92529 21.53201 -2.15783 1.000 28.93158 220 PRO A N 1
ATOM 620 C CA . PRO A 1 220 ? -8.94613 20.44967 -2.07656 1.000 22.53335 220 PRO A CA 1
ATOM 621 C C . PRO A 1 220 ? -9.21959 19.41565 -3.15161 1.000 30.15812 220 PRO A C 1
ATOM 622 O O . PRO A 1 220 ? -10.35124 19.31800 -3.65613 1.000 25.93790 220 PRO A O 1
ATOM 626 N N . PRO A 1 221 ? -8.20722 18.64953 -3.54686 1.000 26.88660 221 PRO A N 1
ATOM 627 C CA . PRO A 1 221 ? -8.42195 17.60185 -4.54772 1.000 26.66208 221 PRO A CA 1
ATOM 628 C C . PRO A 1 221 ? -9.54821 16.66615 -4.13274 1.000 24.61035 221 PRO A C 1
ATOM 629 O O . PRO A 1 221 ? -9.67408 16.29212 -2.96622 1.000 24.16970 221 PRO A O 1
ATOM 633 N N . GLN A 1 222 ? -10.37760 16.29474 -5.10313 1.000 23.16999 222 GLN A N 1
ATOM 634 C CA . GLN A 1 222 ? -11.52539 15.43979 -4.84577 1.000 23.86276 222 GLN A CA 1
ATOM 635 C C . GLN A 1 222 ? -11.28727 13.99871 -5.26230 1.000 22.60770 222 GLN A C 1
ATOM 636 O O . GLN A 1 222 ? -12.05852 13.11689 -4.86538 1.000 20.29908 222 GLN A O 1
ATOM 642 N N . HIS A 1 223 ? -10.24447 13.74318 -6.04928 1.000 20.10181 223 HIS A N 1
ATOM 643 C CA . HIS A 1 223 ? -9.95625 12.40928 -6.55586 1.000 17.90894 223 HIS A CA 1
ATOM 644 C C . HIS A 1 223 ? -8.46062 12.30389 -6.81512 1.000 18.54417 223 HIS A C 1
ATOM 645 O O . HIS A 1 223 ? -7.88240 13.17812 -7.47446 1.000 16.35453 223 HIS A O 1
ATOM 652 N N . LEU A 1 224 ? -7.84048 11.24870 -6.28603 1.000 12.07207 224 LEU A N 1
ATOM 653 C CA . LEU A 1 224 ? -6.43539 10.95577 -6.53870 1.000 15.41254 224 LEU A CA 1
ATOM 654 C C . LEU A 1 224 ? -6.30086 9.74946 -7.45671 1.000 14.84772 224 LEU A C 1
ATOM 655 O O . LEU A 1 224 ? -6.95951 8.72378 -7.25144 1.000 15.79338 224 LEU A O 1
ATOM 660 N N . SER A 1 225 ? -5.44674 9.87558 -8.46282 1.000 14.11821 225 SER A N 1
ATOM 661 C CA . SER A 1 225 ? -4.98591 8.74532 -9.26104 1.000 13.14866 225 SER A CA 1
ATOM 662 C C . SER A 1 225 ? -3.55210 8.47418 -8.82936 1.000 12.83366 225 SER A C 1
ATOM 663 O O . SER A 1 225 ? -2.66594 9.29669 -9.07477 1.000 12.56841 225 SER A O 1
ATOM 666 N N . ILE A 1 226 ? -3.32706 7.33348 -8.17729 1.000 11.05800 226 ILE A N 1
ATOM 667 C CA . ILE A 1 226 ? -2.07830 7.06718 -7.47303 1.000 10.85694 226 ILE A CA 1
ATOM 668 C C . ILE A 1 226 ? -1.25779 6.05315 -8.25836 1.000 10.28498 226 ILE A C 1
ATOM 669 O O . ILE A 1 226 ? -1.71759 4.93487 -8.53036 1.000 11.16211 226 ILE A O 1
ATOM 674 N N . PHE A 1 227 ? -0.02814 6.43642 -8.58312 1.000 10.53639 227 PHE A N 1
ATOM 675 C CA . PHE A 1 227 ? 0.93307 5.59568 -9.28528 1.000 10.02760 227 PHE A CA 1
ATOM 676 C C . PHE A 1 227 ? 2.14815 5.43995 -8.38314 1.000 10.56567 227 PHE A C 1
ATOM 677 O O . PHE A 1 227 ? 2.92253 6.38893 -8.20178 1.000 11.88263 227 PHE A O 1
ATOM 685 N N . ALA A 1 228 ? 2.30164 4.24832 -7.80236 1.000 9.66307 228 ALA A N 1
ATOM 686 C CA . ALA A 1 228 ? 3.23361 4.03530 -6.70598 1.000 11.24694 228 ALA A CA 1
ATOM 687 C C . ALA A 1 228 ? 4.15840 2.86373 -6.98918 1.000 13.24807 228 ALA A C 1
ATOM 688 O O . ALA A 1 228 ? 3.70288 1.77595 -7.36006 1.000 14.01863 228 ALA A O 1
ATOM 690 N N . LEU A 1 229 ? 5.45490 3.10173 -6.79643 1.000 11.76359 229 LEU A N 1
ATOM 691 C CA . LEU A 1 229 ? 6.49569 2.07269 -6.76233 1.000 14.57010 229 LEU A CA 1
ATOM 692 C C . LEU A 1 229 ? 7.39964 2.42897 -5.58364 1.000 10.80774 229 LEU A C 1
ATOM 693 O O . LEU A 1 229 ? 8.26721 3.30022 -5.70201 1.000 15.79745 229 LEU A O 1
ATOM 698 N N . ALA A 1 230 ? 7.21903 1.74378 -4.46175 1.000 10.79838 230 ALA A N 1
ATOM 699 C CA . ALA A 1 230 ? 7.85106 2.15949 -3.21686 1.000 12.04543 230 ALA A CA 1
ATOM 700 C C . ALA A 1 230 ? 7.78055 0.99691 -2.24484 1.000 9.56786 230 ALA A C 1
ATOM 701 O O . ALA A 1 230 ? 7.04854 0.02700 -2.48323 1.000 14.23452 230 ALA A O 1
ATOM 703 N N . PRO A 1 231 ? 8.54114 1.04785 -1.14689 1.000 12.88244 231 PRO A N 1
ATOM 704 C CA . PRO A 1 231 ? 8.50465 -0.05903 -0.18397 1.000 17.23692 231 PRO A CA 1
ATOM 705 C C . PRO A 1 231 ? 7.09752 -0.30792 0.34547 1.000 16.17326 231 PRO A C 1
ATOM 706 O O . PRO A 1 231 ? 6.35121 0.62790 0.64491 1.000 11.74689 231 PRO A O 1
ATOM 710 N N . ILE A 1 232 ? 6.75099 -1.59900 0.46103 1.000 10.74433 232 ILE A N 1
ATOM 711 C CA . ILE A 1 232 ? 5.39683 -1.98423 0.86695 1.000 10.46865 232 ILE A CA 1
ATOM 712 C C . ILE A 1 232 ? 4.93200 -1.28846 2.14949 1.000 9.92134 232 ILE A C 1
ATOM 713 O O . ILE A 1 232 ? 3.81432 -0.75568 2.16373 1.000 9.38960 232 ILE A O 1
ATOM 718 N N . PRO A 1 233 ? 5.71518 -1.25054 3.23725 1.000 10.89961 233 PRO A N 1
ATOM 719 C CA . PRO A 1 233 ? 5.18596 -0.63166 4.47112 1.000 11.07755 233 PRO A CA 1
ATOM 720 C C . PRO A 1 233 ? 4.83843 0.83728 4.30920 1.000 12.55473 233 PRO A C 1
ATOM 721 O O . PRO A 1 233 ? 3.84179 1.31498 4.87257 1.000 11.18185 233 PRO A O 1
ATOM 725 N N . LEU A 1 234 ? 5.63129 1.56576 3.52418 1.000 8.60123 234 LEU A N 1
ATOM 726 C CA . LEU A 1 234 ? 5.33821 2.97147 3.27178 1.000 8.79518 234 LEU A CA 1
ATOM 727 C C . LEU A 1 234 ? 4.08580 3.14688 2.42408 1.000 10.91702 234 LEU A C 1
ATOM 728 O O . LEU A 1 234 ? 3.38838 4.15813 2.55725 1.000 10.82889 234 LEU A O 1
ATOM 733 N N . LEU A 1 235 ? 3.77020 2.18240 1.55845 1.000 10.71394 235 LEU A N 1
ATOM 734 C CA . LEU A 1 235 ? 2.52548 2.28625 0.80458 1.000 10.99132 235 LEU A CA 1
ATOM 735 C C . LEU A 1 235 ? 1.31158 1.93318 1.65474 1.000 8.55523 235 LEU A C 1
ATOM 736 O O . LEU A 1 235 ? 0.23093 2.49040 1.43103 1.000 8.63334 235 LEU A O 1
ATOM 741 N N . VAL A 1 236 ? 1.45760 1.03239 2.63343 1.000 9.33455 236 VAL A N 1
ATOM 742 C CA . VAL A 1 236 ? 0.37795 0.86106 3.61001 1.000 8.27166 236 VAL A CA 1
ATOM 743 C C . VAL A 1 236 ? 0.12539 2.17498 4.34691 1.000 8.67706 236 VAL A C 1
ATOM 744 O O . VAL A 1 236 ? -1.02346 2.62931 4.49177 1.000 10.31680 236 VAL A O 1
ATOM 748 N N . LEU A 1 237 ? 1.20244 2.79621 4.84159 1.000 8.51878 237 LEU A N 1
ATOM 749 C CA . LEU A 1 237 ? 1.06273 4.09592 5.49567 1.000 11.63873 237 LEU A CA 1
ATOM 750 C C . LEU A 1 237 ? 0.38938 5.10590 4.57070 1.000 9.97223 237 LEU A C 1
ATOM 751 O O . LEU A 1 237 ? -0.52649 5.82146 4.98487 1.000 11.16742 237 LEU A O 1
ATOM 756 N N . LEU A 1 238 ? 0.81905 5.16600 3.30601 1.000 8.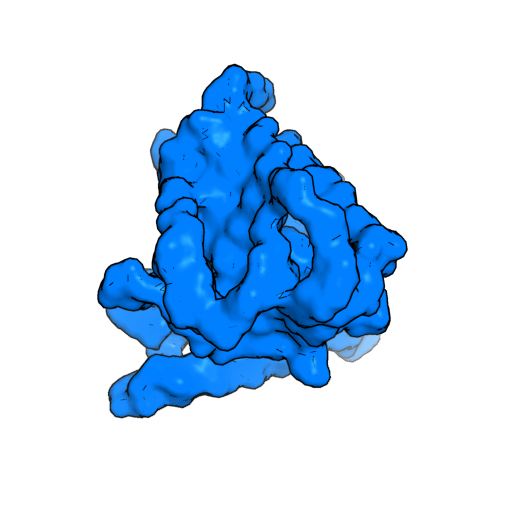99054 238 LEU A N 1
ATOM 757 C CA . LEU A 1 238 ? 0.21451 6.11068 2.36573 1.000 11.40070 238 LEU A CA 1
ATOM 758 C C . LEU A 1 238 ? -1.28590 5.88014 2.24644 1.000 10.30474 238 LEU A C 1
ATOM 759 O O . LEU A 1 238 ? -2.07932 6.82257 2.35387 1.000 11.82710 238 LEU A O 1
ATOM 764 N N . GLY A 1 239 ? -1.69277 4.62385 2.03327 1.000 9.35053 239 GLY A N 1
ATOM 765 C CA . GLY A 1 239 ? -3.11432 4.33264 1.91327 1.000 12.09440 239 GLY A CA 1
ATOM 766 C C . GLY A 1 239 ? -3.89886 4.77526 3.13206 1.000 13.29417 239 GLY A C 1
ATOM 767 O O . GLY A 1 239 ? -5.01366 5.29317 3.01440 1.000 12.52363 239 GLY A O 1
ATOM 768 N N . ALA A 1 240 ? -3.32143 4.59533 4.32139 1.000 9.89198 240 ALA A N 1
ATOM 769 C CA . ALA A 1 240 ? -4.00692 5.06080 5.52309 1.000 9.99461 240 ALA A CA 1
ATOM 770 C C . ALA A 1 240 ? -4.08817 6.58549 5.56081 1.000 10.63130 240 ALA A C 1
ATOM 771 O O . ALA A 1 240 ? -5.10021 7.14410 5.99185 1.000 14.99588 240 ALA A O 1
ATOM 773 N N . GLU A 1 241 ? -3.04457 7.28001 5.09792 1.000 10.73837 241 GLU A N 1
ATOM 774 C CA . GLU A 1 241 ? -3.04760 8.73988 5.18738 1.000 11.80947 241 GLU A CA 1
ATOM 775 C C . GLU A 1 241 ? -3.98594 9.40018 4.18243 1.000 16.03101 241 GLU A C 1
ATOM 776 O O . GLU A 1 241 ? -4.37684 10.55256 4.39563 1.000 17.55798 241 GLU A O 1
ATOM 782 N N . VAL A 1 242 ? -4.35240 8.72170 3.09492 1.000 13.32060 242 VAL A N 1
ATOM 783 C CA . VAL A 1 242 ? -5.27956 9.30883 2.12634 1.000 16.43290 242 VAL A CA 1
ATOM 784 C C . VAL A 1 242 ? -6.62434 8.58933 2.15877 1.000 19.42385 242 VAL A C 1
ATOM 785 O O . VAL A 1 242 ? -7.36258 8.59697 1.16877 1.000 19.30717 242 VAL A O 1
ATOM 789 N N . ASN A 1 243 ? -6.96743 7.98307 3.29670 1.000 14.26068 243 ASN A N 1
ATOM 790 C CA . ASN A 1 243 ? -8.15969 7.14000 3.34434 1.000 19.91323 243 ASN A CA 1
ATOM 791 C C . ASN A 1 243 ? -9.47272 7.92436 3.31604 1.000 17.29412 243 ASN A C 1
ATOM 792 O O . ASN A 1 243 ? -10.53079 7.30469 3.16093 1.000 16.69798 243 ASN A O 1
ATOM 797 N N . ARG A 1 244 ? -9.44290 9.25025 3.45950 1.000 15.94852 244 ARG A N 1
ATOM 798 C CA . ARG A 1 244 ? -10.66798 10.04903 3.46098 1.000 16.98492 244 ARG A CA 1
ATOM 799 C C . ARG A 1 244 ? -11.02279 10.62924 2.09811 1.000 23.07282 244 ARG A C 1
ATOM 800 O O . ARG A 1 244 ? -11.98410 11.39772 2.00620 1.000 24.01857 244 ARG A O 1
ATOM 808 N N . VAL A 1 245 ? -10.27908 10.29794 1.04627 1.000 17.30082 245 VAL A N 1
ATOM 809 C CA . VAL A 1 245 ? -10.54444 10.81502 -0.28977 1.000 17.84284 245 VAL A CA 1
ATOM 810 C C . VAL A 1 245 ? -10.70551 9.64421 -1.25474 1.000 23.07999 245 VAL A C 1
ATOM 811 O O . VAL A 1 245 ? -10.09936 8.58057 -1.08405 1.000 17.98837 245 VAL A O 1
ATOM 815 N N . ASP A 1 246 ? -11.55963 9.83936 -2.25897 1.000 16.35268 246 ASP A N 1
ATOM 816 C CA . ASP A 1 246 ? -11.71939 8.85885 -3.32571 1.000 21.92032 246 ASP A CA 1
ATOM 817 C C . ASP A 1 246 ? -10.41999 8.70846 -4.11580 1.000 20.47055 246 ASP A C 1
ATOM 818 O O . ASP A 1 246 ? -9.74792 9.69544 -4.42647 1.000 17.54233 246 ASP A O 1
ATOM 823 N N . VAL A 1 247 ? -10.05713 7.46450 -4.44460 1.000 17.82194 247 VAL A N 1
ATOM 824 C CA . VAL A 1 247 ? -8.80335 7.18912 -5.14319 1.000 14.34843 247 VAL A CA 1
ATOM 825 C C . VAL A 1 247 ? -9.01760 6.16358 -6.25012 1.000 15.52552 247 VAL A C 1
ATOM 826 O O . VAL A 1 247 ? -9.91191 5.31420 -6.18186 1.000 18.98701 247 VAL A O 1
ATOM 830 N N . ASP A 1 248 ? -8.18577 6.25993 -7.28298 1.000 13.97590 248 ASP A N 1
ATOM 831 C CA . ASP A 1 248 ? -7.97244 5.19016 -8.25106 1.000 16.14792 248 ASP A CA 1
ATOM 832 C C . ASP A 1 248 ? -6.54425 4.68520 -8.09862 1.000 17.64850 248 ASP A C 1
ATOM 833 O O . ASP A 1 248 ? -5.59891 5.47705 -8.14690 1.000 12.89682 248 ASP A O 1
ATOM 838 N N . LEU A 1 249 ? -6.38675 3.37830 -7.92658 1.000 11.03752 249 LEU A N 1
ATOM 839 C CA . LEU A 1 249 ? -5.07068 2.76295 -7.81576 1.000 11.83698 249 LEU A CA 1
ATOM 840 C C . LEU A 1 249 ? -4.70566 2.05826 -9.11648 1.000 13.19787 249 LEU A C 1
ATOM 841 O O . LEU A 1 249 ? -5.57728 1.61412 -9.87011 1.000 15.73214 249 LEU A O 1
ATOM 846 N N . PHE A 1 250 ? -3.40097 1.95493 -9.36779 1.000 11.61142 250 PHE A N 1
ATOM 847 C CA . PHE A 1 250 ? -2.89385 1.45386 -10.63584 1.000 11.99452 250 PHE A CA 1
ATOM 848 C C . PHE A 1 250 ? -1.70787 0.53222 -10.39985 1.000 13.07512 250 PHE A C 1
ATOM 849 O O . PHE A 1 250 ? -0.99244 0.64243 -9.40376 1.000 13.29951 250 PHE A O 1
ATOM 857 N N . GLN A 1 251 ? -1.49580 -0.36414 -11.35974 1.000 14.86219 251 GLN A N 1
ATOM 858 C CA . GLN A 1 251 ? -0.48324 -1.40770 -11.27950 1.000 13.51157 251 GLN A CA 1
ATOM 859 C C . GLN A 1 251 ? 0.47496 -1.27065 -12.45191 1.000 18.13527 251 GLN A C 1
ATOM 860 O O . GLN A 1 251 ? 0.04024 -1.19063 -13.60691 1.000 16.85226 251 GLN A O 1
ATOM 866 N N . LYS A 1 252 ? 1.77312 -1.22660 -12.15843 1.000 17.07421 252 LYS A N 1
ATOM 867 C CA . LYS A 1 252 ? 2.76539 -1.33316 -13.22087 1.000 22.97872 252 LYS A CA 1
ATOM 868 C C . LYS A 1 252 ? 2.76929 -2.77201 -13.71395 1.000 23.86211 252 LYS A C 1
ATOM 869 O O . LYS A 1 252 ? 3.10540 -3.69348 -12.96243 1.000 21.79208 252 LYS A O 1
ATOM 875 N N . HIS A 1 253 ? 2.37005 -2.97599 -14.96479 1.000 21.20531 253 HIS A N 1
ATOM 876 C CA . HIS A 1 253 ? 2.22993 -4.32018 -15.50540 1.000 34.43425 253 HIS A CA 1
ATOM 877 C C . HIS A 1 253 ? 3.56141 -4.76429 -16.08477 1.000 46.13226 253 HIS A C 1
ATOM 878 O O . HIS A 1 253 ? 3.99479 -4.25990 -17.12573 1.000 39.41278 253 HIS A O 1
ATOM 885 N N . ARG A 1 254 ? 4.20917 -5.70281 -15.40480 1.000 61.24400 254 ARG A N 1
ATOM 886 C CA . ARG A 1 254 ? 5.40369 -6.32712 -15.94114 1.000 68.14278 254 ARG A CA 1
ATOM 887 C C . ARG A 1 254 ? 4.95702 -7.41050 -16.90968 1.000 69.09332 254 ARG A C 1
ATOM 888 O O . ARG A 1 254 ? 4.13986 -8.26744 -16.56265 1.000 68.38189 254 ARG A O 1
ATOM 896 N N . GLY A 1 255 ? 5.46364 -7.35392 -18.12785 1.000 62.79645 255 GLY A N 1
ATOM 897 C CA . GLY A 1 255 ? 5.03257 -8.23361 -19.18055 1.000 67.60317 255 GLY A CA 1
ATOM 898 C C . GLY A 1 255 ? 4.11423 -7.55907 -20.17220 1.000 70.29493 255 GLY A C 1
ATOM 899 O O . GLY A 1 255 ? 4.00002 -8.02389 -21.31361 1.000 63.88617 255 GLY A O 1
ATOM 900 N N . LYS A 1 256 ? 3.48311 -6.45693 -19.76844 1.000 58.62635 256 LYS A N 1
ATOM 901 C CA . LYS A 1 256 ? 2.59645 -5.68294 -20.62694 1.000 60.19043 256 LYS A CA 1
ATOM 902 C C . LYS A 1 256 ? 3.41617 -4.42799 -20.88070 1.000 72.32121 256 LYS A C 1
ATOM 903 O O . LYS A 1 256 ? 3.32738 -3.43185 -20.15861 1.000 67.29964 256 LYS A O 1
ATOM 909 N N . SER A 1 257 ? 4.24570 -4.51601 -21.90725 1.000 78.72537 257 SER A N 1
ATOM 910 C CA . SER A 1 257 ? 5.23160 -3.50622 -22.22991 1.000 76.78709 257 SER A CA 1
ATOM 911 C C . SER A 1 257 ? 4.67254 -2.21482 -22.81260 1.000 64.80136 257 SER A C 1
ATOM 912 O O . SER A 1 257 ? 5.40302 -1.21812 -22.85031 1.000 61.67402 257 SER A O 1
ATOM 915 N N . ALA A 1 258 ? 3.41965 -2.18887 -23.25421 1.000 68.69479 258 ALA A N 1
ATOM 916 C CA . ALA A 1 258 ? 2.80287 -0.94909 -23.69587 1.000 73.96282 258 ALA A CA 1
ATOM 917 C C . ALA A 1 258 ? 1.59331 -0.70894 -22.81260 1.000 65.81578 258 ALA A C 1
ATOM 918 O O . ALA A 1 258 ? 0.96013 -1.66168 -22.34379 1.000 65.62820 258 ALA A O 1
ATOM 920 N N . ASP A 1 259 ? 1.26332 0.56555 -22.60381 1.000 47.03787 259 ASP A N 1
ATOM 921 C CA . ASP A 1 259 ? 0.20146 0.92040 -21.67350 1.000 38.42916 259 ASP A CA 1
ATOM 922 C C . ASP A 1 259 ? 0.52909 0.25114 -20.34069 1.000 28.53587 259 ASP A C 1
ATOM 923 O O . ASP A 1 259 ? -0.30705 -0.39695 -19.71297 1.000 30.32351 259 ASP A O 1
ATOM 928 N N . THR A 1 260 ? 1.77795 0.45407 -19.90617 1.000 32.15424 260 THR A N 1
ATOM 929 C CA . THR A 1 260 ? 2.32193 -0.26606 -18.75685 1.000 34.54878 260 THR A CA 1
ATOM 930 C C . THR A 1 260 ? 1.50462 -0.04434 -17.49225 1.000 25.69399 260 THR A C 1
ATOM 931 O O . THR A 1 260 ? 1.25135 -0.99280 -16.73921 1.000 21.66745 260 THR A O 1
ATOM 935 N N . TRP A 1 261 ? 1.07443 1.18214 -17.23750 1.000 22.15640 261 TRP A N 1
ATOM 936 C CA . TRP A 1 261 ? 0.29629 1.42714 -16.03311 1.000 19.61934 261 TRP A CA 1
ATOM 937 C C . TRP A 1 261 ? -1.19789 1.24657 -16.25686 1.000 21.69514 261 TRP A C 1
ATOM 938 O O . TRP A 1 261 ? -1.97395 1.34478 -15.29872 1.000 15.32422 261 TRP A O 1
ATOM 949 N N . CYS A 1 262 ? -1.61682 0.98426 -17.49155 1.000 18.99697 262 CYS A N 1
ATOM 950 C CA . CYS A 1 262 ? -3.02684 0.76232 -17.77024 1.000 19.85574 262 CYS A CA 1
ATOM 951 C C . CYS A 1 262 ? -3.46179 -0.60842 -17.27836 1.000 22.11037 262 CYS A C 1
ATOM 952 O O . CYS A 1 262 ? -2.73125 -1.59330 -17.40933 1.000 21.38835 262 CYS A O 1
ATOM 955 N N . TRP A 1 263 ? -4.66632 -0.67026 -16.72008 1.000 18.55542 263 TRP A N 1
ATOM 956 C CA . TRP A 1 263 ? -5.25235 -1.95896 -16.38927 1.000 23.20891 263 TRP A CA 1
ATOM 957 C C . TRP A 1 263 ? -5.55164 -2.72954 -17.67087 1.000 24.94502 263 TRP A C 1
ATOM 958 O O . TRP A 1 263 ? -5.95042 -2.14840 -18.68536 1.000 24.11136 263 TRP A O 1
ATOM 969 N N . ASP A 1 264 ? -5.34857 -4.04428 -17.62024 1.000 22.38038 264 ASP A N 1
ATOM 970 C CA . ASP A 1 264 ? -5.49126 -4.87605 -18.80739 1.000 23.42181 264 ASP A CA 1
ATOM 971 C C . ASP A 1 264 ? -6.94870 -4.97274 -19.22866 1.000 28.75739 264 ASP A C 1
ATOM 972 O O . ASP A 1 264 ? -7.85189 -5.03399 -18.39216 1.000 22.64430 264 ASP A O 1
ATOM 977 N N . GLU A 1 265 ? -7.17777 -4.98186 -20.53813 1.000 24.41675 265 GLU A N 1
ATOM 978 C CA . GLU A 1 265 ? -8.46757 -5.42340 -21.02962 1.000 24.95831 265 GLU A CA 1
ATOM 979 C C . GLU A 1 265 ? -8.55982 -6.93895 -20.90840 1.000 21.68068 265 GLU A C 1
ATOM 980 O O . GLU A 1 265 ? -7.55119 -7.64569 -20.81265 1.000 32.14347 265 GLU A O 1
ATOM 986 N N . GLY A 1 266 ? -9.77878 -7.43439 -20.89735 1.000 22.84947 266 GLY A N 1
ATOM 987 C CA . GLY A 1 266 ? -10.00741 -8.85883 -20.82418 1.000 23.52874 266 GLY A CA 1
ATOM 988 C C . GLY A 1 266 ? -10.60460 -9.24878 -19.48583 1.000 24.61132 266 GLY A C 1
ATOM 989 O O . GLY A 1 266 ? -10.93932 -8.40750 -18.64482 1.000 27.91946 266 GLY A O 1
ATOM 990 N N . GLU A 1 267 ? -10.73196 -10.55942 -19.29654 1.000 21.97154 267 GLU A N 1
ATOM 991 C CA . GLU A 1 267 ? -11.29216 -11.08896 -18.06601 1.000 24.71700 267 GLU A CA 1
ATOM 992 C C . GLU A 1 267 ? -10.28398 -12.00145 -17.38192 1.000 27.49658 267 GLU A C 1
ATOM 993 O O . GLU A 1 267 ? -9.50384 -12.68520 -18.05342 1.000 28.37238 267 GLU A O 1
ATOM 999 N N . PRO A 1 268 ? -10.26962 -12.03041 -16.04913 1.000 28.55097 268 PRO A N 1
ATOM 1000 C CA . PRO A 1 268 ? -9.33758 -12.91773 -15.35035 1.000 25.25883 268 PRO A CA 1
ATOM 1001 C C . PRO A 1 268 ? -9.65474 -14.37617 -15.63357 1.000 29.65588 268 PRO A C 1
ATOM 1002 O O . PRO A 1 268 ? -10.80800 -14.75633 -15.84229 1.000 32.01891 268 PRO A O 1
ATOM 1006 N N . ASP A 1 269 ? -8.60597 -15.19126 -15.64559 1.000 25.39759 269 ASP A N 1
ATOM 1007 C CA . ASP A 1 269 ? -8.74736 -16.62961 -15.76309 1.000 28.19823 269 ASP A CA 1
ATOM 1008 C C . ASP A 1 269 ? -8.77632 -17.25471 -14.37052 1.000 35.87508 269 ASP A C 1
ATOM 1009 O O . ASP A 1 269 ? -8.73568 -16.56258 -13.35000 1.000 27.21464 269 ASP A O 1
ATOM 1014 N N . ALA A 1 270 ? -8.83642 -18.58933 -14.32843 1.000 31.43292 270 ALA A N 1
ATOM 1015 C CA . ALA A 1 270 ? -8.90973 -19.29080 -13.04924 1.000 27.64131 270 ALA A CA 1
ATOM 1016 C C . ALA A 1 270 ? -7.67853 -19.05690 -12.18518 1.000 29.45872 270 ALA A C 1
ATOM 1017 O O . ALA A 1 270 ? -7.78527 -19.03123 -10.95446 1.000 37.09647 270 ALA A O 1
ATOM 1019 N N . ASP A 1 271 ? -6.50281 -18.89535 -12.79367 1.000 26.17011 271 ASP A N 1
ATOM 1020 C CA . ASP A 1 271 ? -5.30760 -18.66577 -11.99076 1.000 31.37530 271 ASP A CA 1
ATOM 1021 C C . ASP A 1 271 ? -5.28900 -17.27875 -11.36453 1.000 25.87572 271 ASP A C 1
ATOM 1022 O O . ASP A 1 271 ? -4.39629 -16.99272 -10.55833 1.000 24.01397 271 ASP A O 1
ATOM 1027 N N . ASP A 1 272 ? -6.25951 -16.42987 -11.69952 1.000 27.10889 272 ASP A N 1
ATOM 1028 C CA . ASP A 1 272 ? -6.24725 -15.02052 -11.33795 1.000 25.05989 272 ASP A CA 1
ATOM 1029 C C . ASP A 1 272 ? -7.13200 -14.68303 -10.14666 1.000 24.41616 272 ASP A C 1
ATOM 1030 O O . ASP A 1 272 ? -7.23229 -13.50528 -9.79649 1.000 19.27374 272 ASP A O 1
ATOM 1035 N N . ASP A 1 273 ? -7.79299 -15.65724 -9.52439 1.000 20.09665 273 ASP A N 1
ATOM 1036 C CA . ASP A 1 273 ? -8.66198 -15.33394 -8.40354 1.000 21.68068 273 ASP A CA 1
ATOM 1037 C C . ASP A 1 273 ? -7.93736 -15.58774 -7.07706 1.000 18.34323 273 ASP A C 1
ATOM 1038 O O . ASP A 1 273 ? -6.76576 -15.97557 -7.03893 1.000 17.34701 273 ASP A O 1
ATOM 1043 N N . LEU A 1 274 ? -8.65238 -15.35811 -5.97578 1.000 14.36036 274 LEU A N 1
ATOM 1044 C CA . LEU A 1 274 ? -8.10252 -15.44476 -4.63136 1.000 19.36549 274 LEU A CA 1
ATOM 1045 C C . LEU A 1 274 ? -8.67237 -16.63355 -3.86447 1.000 17.11019 274 LEU A C 1
ATOM 1046 O O . LEU A 1 274 ? -9.80045 -17.07231 -4.09912 1.000 19.01008 274 LEU A O 1
ATOM 1051 N N . LYS A 1 275 ? -7.86769 -17.14512 -2.93846 1.000 13.93835 275 LYS A N 1
ATOM 1052 C CA . LYS A 1 275 ? -8.27527 -18.11114 -1.93332 1.000 12.74212 275 LYS A CA 1
ATOM 1053 C C . LYS A 1 275 ? -8.08323 -17.46079 -0.57135 1.000 12.36213 275 LYS A C 1
ATOM 1054 O O . LYS A 1 275 ? -7.11911 -16.72217 -0.36502 1.000 16.88198 275 LYS A O 1
ATOM 1060 N N . VAL A 1 276 ? -9.00918 -17.69221 0.35171 1.000 12.69420 276 VAL A N 1
ATOM 1061 C CA . VAL A 1 276 ? -8.96638 -17.04780 1.65910 1.000 12.46755 276 VAL A CA 1
ATOM 1062 C C . VAL A 1 276 ? -8.99057 -18.12012 2.73369 1.000 13.05929 276 VAL A C 1
ATOM 1063 O O . VAL A 1 276 ? -9.97147 -18.86187 2.85815 1.000 13.82485 276 VAL A O 1
ATOM 1067 N N . PHE A 1 277 ? -7.92254 -18.18262 3.52118 1.000 12.72483 277 PHE A N 1
ATOM 1068 C CA . PHE A 1 277 ? -7.77698 -19.13449 4.61408 1.000 13.22860 277 PHE A CA 1
ATOM 1069 C C . PHE A 1 277 ? -7.97074 -18.40472 5.93885 1.000 17.48331 277 PHE A C 1
ATOM 1070 O O . PHE A 1 277 ? -7.35628 -17.36070 6.16758 1.000 15.66855 277 PHE A O 1
ATOM 1078 N N . VAL A 1 278 ? -8.82284 -18.94090 6.80215 1.000 16.02617 278 VAL A N 1
ATOM 1079 C CA . VAL A 1 278 ? -9.11199 -18.30097 8.08409 1.000 16.59537 278 VAL A CA 1
ATOM 1080 C C . VAL A 1 278 ? -8.79553 -19.30503 9.18251 1.000 21.86143 278 VAL A C 1
ATOM 1081 O O . VAL A 1 278 ? -8.68385 -20.51463 8.91870 1.000 25.28734 278 VAL A O 1
ATOM 1085 N N . PRO A 1 279 ? -8.62238 -18.84177 10.42560 1.000 21.27874 279 PRO A N 1
ATOM 1086 C CA . PRO A 1 279 ? -8.17799 -19.74738 11.49323 1.000 22.01085 279 PRO A CA 1
ATOM 1087 C C . PRO A 1 279 ? -9.11495 -20.92931 11.67873 1.000 31.11435 279 PRO A C 1
ATOM 1088 O O . PRO A 1 279 ? -10.33561 -20.80776 11.55655 1.000 30.79308 279 PRO A O 1
ATOM 1092 N N . ALA A 1 280 ? -8.52295 -22.08453 11.98409 1.000 37.22028 280 ALA A N 1
ATOM 1093 C CA . ALA A 1 280 ? -9.30784 -23.25946 12.33560 1.000 51.56702 280 ALA A CA 1
ATOM 1094 C C . ALA A 1 280 ? -9.81497 -23.22255 13.77339 1.000 55.75811 280 ALA A C 1
ATOM 1095 O O . ALA A 1 280 ? -10.75188 -23.95901 14.10226 1.000 51.80720 280 ALA A O 1
ATOM 1097 N N . GLU A 1 281 ? -9.23461 -22.38459 14.63035 1.000 37.47049 281 GLU A N 1
ATOM 1098 C CA . GLU A 1 281 ? -9.58712 -22.35159 16.04183 1.000 43.37167 281 GLU A CA 1
ATOM 1099 C C . GLU A 1 281 ? -10.43619 -21.12867 16.36980 1.000 41.82833 281 GLU A C 1
ATOM 1100 O O . GLU A 1 281 ? -10.32805 -20.08141 15.72450 1.000 41.59478 281 GLU A O 1
ATOM 1106 N N . LEU A 1 282 ? -11.28231 -21.27946 17.39001 1.000 32.73778 282 LEU A N 1
ATOM 1107 C CA . LEU A 1 282 ? -12.12060 -20.18570 17.85407 1.000 38.46738 282 LEU A CA 1
ATOM 1108 C C . LEU A 1 282 ? -11.25946 -19.02567 18.35209 1.000 37.86978 282 LEU A C 1
ATOM 1109 O O . LEU A 1 282 ? -10.13953 -19.23634 18.83043 1.000 30.23478 282 LEU A O 1
ATOM 1114 N N . PRO A 1 283 ? -11.76640 -17.78936 18.25733 1.000 38.18890 283 PRO A N 1
ATOM 1115 C CA . PRO A 1 283 ? -10.96469 -16.63161 18.69390 1.000 35.63855 283 PRO A CA 1
ATOM 1116 C C . PRO A 1 283 ? -10.41184 -16.75944 20.10542 1.000 31.86708 283 PRO A C 1
ATOM 1117 O O . PRO A 1 283 ? -9.19865 -16.62334 20.30195 1.000 31.06334 283 PRO A O 1
ATOM 1121 N N . GLY A 1 284 ? -11.26337 -17.01950 21.09515 1.000 30.58255 284 GLY A N 1
ATOM 1122 C CA . GLY A 1 284 ? -10.74078 -17.12509 22.44501 1.000 33.09961 284 GLY A CA 1
ATOM 1123 C C . GLY A 1 284 ? -10.12765 -15.82278 22.93101 1.000 30.32540 284 GLY A C 1
ATOM 1124 O O . GLY A 1 284 ? -10.55157 -14.72018 22.56656 1.000 33.36394 284 GLY A O 1
ATOM 1125 N N . GLU A 1 285 ? -9.09514 -15.95382 23.76156 1.000 26.72500 285 GLU A N 1
ATOM 1126 C CA . GLU A 1 285 ? -8.43642 -14.81336 24.38697 1.000 33.68566 285 GLU A CA 1
ATOM 1127 C C . GLU A 1 285 ? -7.15098 -14.40291 23.67608 1.000 29.90602 285 GLU A C 1
ATOM 1128 O O . GLU A 1 285 ? -6.40436 -13.57134 24.20057 1.000 28.33117 285 GLU A O 1
ATOM 1134 N N . ILE A 1 286 ? -6.87308 -14.97353 22.50180 1.000 28.48080 286 ILE A N 1
ATOM 1135 C CA . ILE A 1 286 ? -5.71141 -14.56522 21.71936 1.000 21.62496 286 ILE A CA 1
ATOM 1136 C C . ILE A 1 286 ? -5.78951 -13.07220 21.43022 1.000 24.22079 286 ILE A C 1
ATOM 1137 O O . ILE A 1 286 ? -6.83977 -12.55452 21.03047 1.000 26.02113 286 ILE A O 1
ATOM 1142 N N . GLU A 1 287 ? -4.66997 -12.37350 21.61099 1.000 21.61576 287 GLU A N 1
ATOM 1143 C CA . GLU A 1 287 ? -4.63417 -10.92202 21.47729 1.000 22.49536 287 GLU A CA 1
ATOM 1144 C C . GLU A 1 287 ? -4.02240 -10.44663 20.16722 1.000 22.68184 287 GLU A C 1
ATOM 1145 O O . GLU A 1 287 ? -3.90835 -9.23390 19.95879 1.000 21.75388 287 GLU A O 1
ATOM 1151 N N . ASP A 1 288 ? -3.63901 -11.35966 19.27789 1.000 18.36609 288 ASP A N 1
ATOM 1152 C CA . ASP A 1 288 ? -2.85608 -11.01207 18.09827 1.000 17.47304 288 ASP A CA 1
ATOM 1153 C C . ASP A 1 288 ? -3.42423 -11.70810 16.87107 1.000 18.00447 288 ASP A C 1
ATOM 1154 O O . ASP A 1 288 ? -3.64659 -12.92305 16.88734 1.000 16.04330 288 ASP A O 1
ATOM 1159 N N . ALA A 1 289 ? -3.65322 -10.94126 15.80623 1.000 16.23783 289 ALA A N 1
ATOM 1160 C CA . ALA A 1 289 ? -4.12769 -11.49894 14.54671 1.000 15.97380 289 ALA A CA 1
ATOM 1161 C C . ALA A 1 289 ? -3.21805 -11.03557 13.42113 1.000 12.26418 289 ALA A C 1
ATOM 1162 O O . ALA A 1 289 ? -2.91526 -9.84355 13.30951 1.000 13.09003 289 ALA A O 1
ATOM 1164 N N . ALA A 1 290 ? -2.77754 -11.97939 12.60165 1.000 9.21399 290 ALA A N 1
ATOM 1165 C CA . ALA A 1 290 ? -1.98126 -11.68979 11.42152 1.000 9.06198 290 ALA A CA 1
ATOM 1166 C C . ALA A 1 290 ? -2.88854 -11.69978 10.20322 1.000 9.78781 290 ALA A C 1
ATOM 1167 O O . ALA A 1 290 ? -3.75851 -12.56501 10.07511 1.000 11.26937 290 ALA A O 1
ATOM 1169 N N . ILE A 1 291 ? -2.68904 -10.72776 9.31964 1.000 8.73311 291 ILE A N 1
ATOM 1170 C CA . ILE A 1 291 ? -3.30428 -10.72442 7.99850 1.000 7.47113 291 ILE A CA 1
ATOM 1171 C C . ILE A 1 291 ? -2.17431 -10.86210 6.99163 1.000 11.36594 291 ILE A C 1
ATOM 1172 O O . ILE A 1 291 ? -1.30418 -9.98639 6.88768 1.000 9.93694 291 ILE A O 1
ATOM 1177 N N . ILE A 1 292 ? -2.18499 -11.96818 6.26601 1.000 8.22978 292 ILE A N 1
ATOM 1178 C CA . ILE A 1 292 ? -1.10470 -12.36210 5.37558 1.000 7.18145 292 ILE A CA 1
ATOM 1179 C C . ILE A 1 292 ? -1.62585 -12.27622 3.95405 1.000 10.56667 292 ILE A C 1
ATOM 1180 O O . ILE A 1 292 ? -2.71984 -12.76517 3.66542 1.000 11.51128 292 ILE A O 1
ATOM 1185 N N . VAL A 1 293 ? -0.87143 -11.63183 3.07558 1.000 8.74421 293 VAL A N 1
ATOM 1186 C CA . VAL A 1 293 ? -1.23244 -11.56045 1.67030 1.000 7.18185 293 VAL A CA 1
ATOM 1187 C C . VAL A 1 293 ? -0.11686 -12.23645 0.88996 1.000 10.79376 293 VAL A C 1
ATOM 1188 O O . VAL A 1 293 ? 1.01971 -11.74503 0.86746 1.000 10.66004 293 VAL A O 1
ATOM 1192 N N . SER A 1 294 ? -0.43396 -13.37769 0.27655 1.000 10.19293 294 SER A N 1
ATOM 1193 C CA . SER A 1 294 ? 0.50642 -14.16214 -0.52434 1.000 11.80092 294 SER A CA 1
ATOM 1194 C C . SER A 1 294 ? 0.11566 -14.00766 -1.99238 1.000 8.69100 294 SER A C 1
ATOM 1195 O O . SER A 1 294 ? -0.56386 -14.85388 -2.57051 1.000 11.07281 294 SER A O 1
ATOM 1198 N N . MET A 1 295 ? 0.54547 -12.90161 -2.59454 1.000 8.56536 295 MET A N 1
ATOM 1199 C CA . MET A 1 295 ? 0.18929 -12.57938 -3.96790 1.000 11.17610 295 MET A CA 1
ATOM 1200 C C . MET A 1 295 ? 1.37448 -12.66680 -4.91483 1.000 15.29406 295 MET A C 1
ATOM 1201 O O . MET A 1 295 ? 1.31367 -13.37480 -5.92527 1.000 14.30581 295 MET A O 1
ATOM 1206 N N . THR A 1 296 ? 2.46443 -11.97155 -4.60420 1.000 14.91715 296 THR A N 1
ATOM 1207 C CA . THR A 1 296 ? 3.67260 -12.09322 -5.40824 1.000 18.77478 296 THR A CA 1
ATOM 1208 C C . THR A 1 296 ? 4.40885 -13.39488 -5.11677 1.000 19.62851 296 THR A C 1
ATOM 1209 O O . THR A 1 296 ? 5.06702 -13.94658 -6.00643 1.000 22.89146 296 THR A O 1
ATOM 1215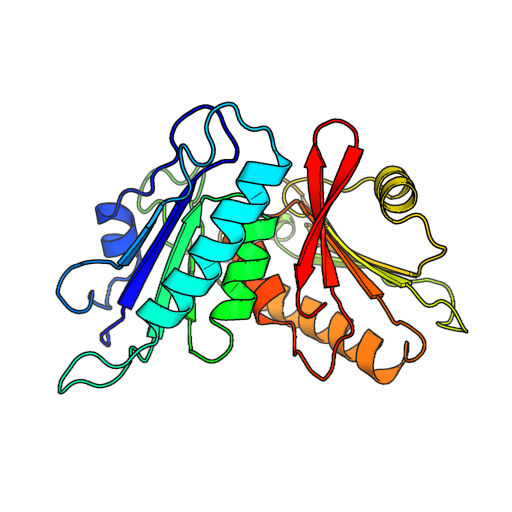 N N . SER A 1 297 ? 4.28120 -13.91529 -3.90058 1.000 13.59898 297 SER A N 1
ATOM 1216 C CA . SER A 1 297 ? 4.90809 -15.17280 -3.52226 1.000 17.36688 297 SER A CA 1
ATOM 1217 C C . SER A 1 297 ? 4.12899 -15.74248 -2.34695 1.000 22.02516 297 SER A C 1
ATOM 1218 O O . SER A 1 297 ? 3.24717 -15.08620 -1.79181 1.000 16.77550 297 SER A O 1
ATOM 1221 N N . ILE A 1 298 ? 4.46129 -16.97320 -1.97104 1.000 19.39105 298 ILE A N 1
ATOM 1222 C CA . ILE A 1 298 ? 3.84066 -17.59504 -0.80737 1.000 18.75309 298 ILE A CA 1
ATOM 1223 C C . ILE A 1 298 ? 4.58907 -17.16570 0.44719 1.000 19.24416 298 ILE A C 1
ATOM 1224 O O . ILE A 1 298 ? 5.81608 -17.28870 0.52633 1.000 24.70617 298 ILE A O 1
ATOM 1229 N N . VAL A 1 299 ? 3.85361 -16.68348 1.43846 1.000 16.81723 299 VAL A N 1
ATOM 1230 C CA . VAL A 1 299 ? 4.44013 -16.28314 2.71179 1.000 18.24570 299 VAL A CA 1
ATOM 1231 C C . VAL A 1 299 ? 4.56294 -17.50929 3.60996 1.000 19.16066 299 VAL A C 1
ATOM 1232 O O . VAL A 1 299 ? 3.61498 -18.29117 3.74498 1.000 20.22502 299 VAL A O 1
ATOM 1236 N N . ASP A 1 300 ? 5.73299 -17.67569 4.22700 1.000 20.24054 300 ASP A N 1
ATOM 1237 C CA . ASP A 1 300 ? 5.99756 -18.81375 5.10380 1.000 21.33614 300 ASP A CA 1
ATOM 1238 C C . ASP A 1 300 ? 5.45158 -18.54356 6.50477 1.000 19.73183 300 ASP A C 1
ATOM 1239 O O . ASP A 1 300 ? 5.86456 -17.58212 7.16368 1.000 20.97102 300 ASP A O 1
ATOM 1244 N N . ARG A 1 301 ? 4.52992 -19.40066 6.96010 1.000 21.54535 301 ARG A N 1
ATOM 1245 C CA . ARG A 1 301 ? 3.88693 -19.20276 8.25851 1.000 25.00487 301 ARG A CA 1
ATOM 1246 C C . ARG A 1 301 ? 4.88998 -19.23386 9.40834 1.000 28.10768 301 ARG A C 1
ATOM 1247 O O . ARG A 1 301 ? 4.69302 -18.55153 10.42185 1.000 19.73841 301 ARG A O 1
ATOM 1255 N N . LYS A 1 302 ? 5.96446 -20.01685 9.27449 1.000 26.62755 302 LYS A N 1
ATOM 1256 C CA . LYS A 1 302 ? 6.96259 -20.09548 10.33883 1.000 26.52731 302 LYS A CA 1
ATOM 1257 C C . LYS A 1 302 ? 7.72615 -18.78256 10.48236 1.000 22.51100 302 LYS A C 1
ATOM 1258 O O . LYS A 1 302 ? 8.01537 -18.34125 11.60562 1.000 24.96609 302 LYS A O 1
ATOM 1264 N N . ALA A 1 303 ? 8.04123 -18.13171 9.35878 1.000 23.21332 303 ALA A N 1
ATOM 1265 C CA . ALA A 1 303 ? 8.69086 -16.82710 9.42306 1.000 29.24868 303 ALA A CA 1
ATOM 1266 C C . ALA A 1 303 ? 7.75771 -15.78034 10.01993 1.000 21.37769 303 ALA A C 1
ATOM 1267 O O . ALA A 1 303 ? 8.19485 -14.91515 10.78888 1.000 22.86903 303 ALA A O 1
ATOM 1269 N N . VAL A 1 304 ? 6.46835 -15.84723 9.68356 1.000 20.56702 304 VAL A N 1
ATOM 1270 C CA . VAL A 1 304 ? 5.49826 -14.93089 10.27995 1.000 18.99644 304 VAL A CA 1
ATOM 1271 C C . VAL A 1 304 ? 5.46472 -15.11435 11.79176 1.000 17.92973 304 VAL A C 1
ATOM 1272 O O . VAL A 1 304 ? 5.51958 -14.14423 12.55487 1.000 17.74276 304 VAL A O 1
ATOM 1276 N N . ALA A 1 305 ? 5.37830 -16.36923 12.24310 1.000 17.91582 305 ALA A N 1
ATOM 1277 C CA . ALA A 1 305 ? 5.34589 -16.64039 13.67736 1.000 21.37595 305 ALA A CA 1
ATOM 1278 C C . ALA A 1 305 ? 6.60016 -16.12358 14.37124 1.000 23.06380 305 ALA A C 1
ATOM 1279 O O . ALA A 1 305 ? 6.51997 -15.55573 15.46663 1.000 19.69024 305 ALA A O 1
ATOM 1281 N N . SER A 1 306 ? 7.76943 -16.31171 13.75436 1.000 24.24054 306 SER A N 1
ATOM 1282 C CA . SER A 1 306 ? 8.99854 -15.81403 14.36935 1.000 24.41477 306 SER A CA 1
ATOM 1283 C C . SER A 1 306 ? 9.00140 -14.29104 14.45211 1.000 21.64343 306 SER A C 1
ATOM 1284 O O . SER A 1 306 ? 9.47356 -13.71313 15.43982 1.000 22.78919 306 SER A O 1
ATOM 1288 N N . ALA A 1 307 ? 8.46535 -13.62125 13.43061 1.000 24.68276 307 ALA A N 1
ATOM 1289 C CA . ALA A 1 307 ? 8.47988 -12.16143 13.42913 1.000 20.40645 307 ALA A CA 1
ATOM 1290 C C . ALA A 1 307 ? 7.49456 -11.58407 14.44172 1.000 17.17637 307 ALA A C 1
ATOM 1291 O O . ALA A 1 307 ? 7.79314 -10.58909 15.11319 1.000 20.05783 307 ALA A O 1
ATOM 1293 N N . ILE A 1 308 ? 6.31467 -12.18990 14.56422 1.000 14.87374 308 ILE A N 1
ATOM 1294 C CA . ILE A 1 308 ? 5.27626 -11.63333 15.42741 1.000 10.50225 308 ILE A CA 1
ATOM 1295 C C . ILE A 1 308 ? 5.64610 -11.79451 16.89742 1.000 19.24001 308 ILE A C 1
ATOM 1296 O O . ILE A 1 308 ? 5.50162 -10.86157 17.69285 1.000 17.88195 308 ILE A O 1
ATOM 1301 N N . GLY A 1 309 ? 6.10144 -12.97982 17.28808 1.000 21.84870 309 GLY A N 1
ATOM 1302 C CA . GLY A 1 309 ? 6.50473 -13.18445 18.67020 1.000 22.26479 309 GLY A CA 1
ATOM 1303 C C . GLY A 1 309 ? 5.36700 -13.18355 19.66827 1.000 28.51499 309 GLY A C 1
ATOM 1304 O O . GLY A 1 309 ? 5.54332 -12.73218 20.80689 1.000 29.46343 309 GLY A O 1
ATOM 1305 N N . HIS A 1 310 ? 4.19996 -13.67921 19.26924 1.000 20.59085 310 HIS A N 1
ATOM 1306 C CA . HIS A 1 310 ? 3.02426 -13.82358 20.11686 1.000 17.37009 310 HIS A CA 1
ATOM 1307 C C . HIS A 1 310 ? 2.19609 -14.96003 19.55414 1.000 20.13610 310 HIS A C 1
ATOM 1308 O O . HIS A 1 310 ? 2.16723 -15.14991 18.33292 1.000 20.94852 310 HIS A O 1
ATOM 1315 N N . PRO A 1 311 ? 1.49997 -15.71506 20.39920 1.000 17.00522 311 PRO A N 1
ATOM 1316 C CA . PRO A 1 311 ? 0.45210 -16.59917 19.88018 1.000 15.66909 311 PRO A CA 1
ATOM 1317 C C . PRO A 1 311 ? -0.56473 -15.76368 19.11803 1.000 21.94363 311 PRO A C 1
ATOM 1318 O O . PRO A 1 311 ? -0.92304 -14.66056 19.53716 1.000 20.38592 311 PRO A O 1
ATOM 1322 N N . HIS A 1 312 ? -1.01185 -16.27565 17.97408 1.000 16.55384 312 HIS A N 1
ATOM 1323 C CA . HIS A 1 312 ? -1.81346 -15.43618 17.09701 1.000 17.89957 312 HIS A CA 1
ATOM 1324 C C . HIS A 1 312 ? -2.72146 -16.27966 16.21719 1.000 20.01339 312 HIS A C 1
ATOM 1325 O O . HIS A 1 312 ? -2.46000 -17.45684 15.95941 1.000 21.72613 312 HIS A O 1
ATOM 1332 N N . HIS A 1 313 ? -3.80131 -15.64922 15.76432 1.000 14.70004 313 HIS A N 1
ATOM 1333 C CA . HIS A 1 313 ? -4.62525 -16.18744 14.69327 1.000 17.17160 313 HIS A CA 1
ATOM 1334 C C . HIS A 1 313 ? -4.06505 -15.66876 13.37942 1.000 17.65461 313 HIS A C 1
ATOM 1335 O O . HIS A 1 313 ? -3.47104 -14.59196 13.34011 1.000 18.47889 313 HIS A O 1
ATOM 1342 N N . ALA A 1 314 ? -4.22767 -16.44295 12.30554 1.000 12.58195 314 ALA A N 1
ATOM 1343 C CA . ALA A 1 314 ? -3.78836 -15.99228 10.98972 1.000 11.91622 314 ALA A CA 1
ATOM 1344 C C . ALA A 1 314 ? -4.92441 -16.06179 9.97909 1.000 13.71372 314 ALA A C 1
ATOM 1345 O O . AL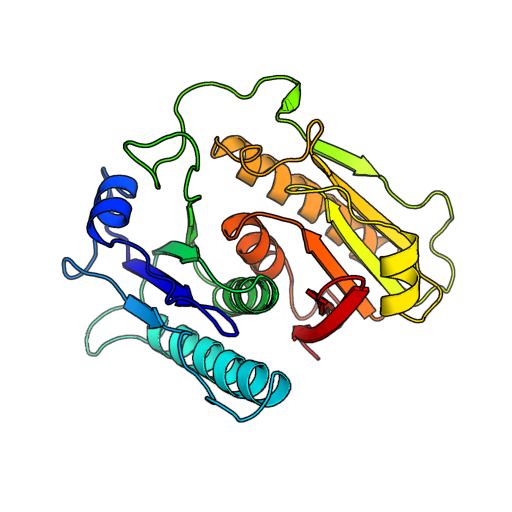A A 1 314 ? -5.62423 -17.07561 9.89232 1.000 13.40041 314 ALA A O 1
ATOM 1347 N N . PHE A 1 315 ? -5.07362 -14.99226 9.19708 1.000 10.03781 315 PHE A N 1
ATOM 1348 C CA . PHE A 1 315 ? -5.96956 -14.92506 8.05032 1.000 14.17010 315 PHE A CA 1
ATOM 1349 C C . PHE A 1 315 ? -5.09144 -14.69322 6.83483 1.000 14.48061 315 PHE A C 1
ATOM 1350 O O . PHE A 1 315 ? -4.18755 -13.85858 6.89089 1.000 17.30541 315 PHE A O 1
ATOM 1358 N N . GLU A 1 316 ? -5.32943 -15.42685 5.75290 1.000 10.54283 316 GLU A N 1
ATOM 1359 C CA . GLU A 1 316 ? -4.45153 -15.34007 4.59329 1.000 9.09878 316 GLU A CA 1
ATOM 1360 C C . GLU A 1 316 ? -5.25208 -15.19211 3.31065 1.000 13.93093 316 GLU A C 1
ATOM 1361 O O . GLU A 1 316 ? -6.14846 -15.99298 3.03732 1.000 15.56625 316 GLU A O 1
ATOM 1367 N N . ILE A 1 317 ? -4.92237 -14.16788 2.53119 1.000 10.29646 317 ILE A N 1
ATOM 1368 C CA . ILE A 1 317 ? -5.44689 -13.98903 1.18442 1.000 8.44627 317 ILE A CA 1
ATOM 1369 C C . ILE A 1 317 ? -4.34340 -14.40928 0.22548 1.000 9.48261 317 ILE A C 1
ATOM 1370 O O . ILE A 1 317 ? -3.28603 -13.76858 0.17304 1.000 12.91690 317 ILE A O 1
ATOM 1375 N N . LYS A 1 318 ? -4.58123 -15.46869 -0.54513 1.000 8.02491 318 LYS A N 1
ATOM 1376 C CA . LYS A 1 318 ? -3.54971 -16.07559 -1.37394 1.000 9.62298 318 LYS A CA 1
ATOM 1377 C C . LYS A 1 318 ? -3.98793 -16.07657 -2.82989 1.000 11.84961 318 LYS A C 1
ATOM 1378 O O . LYS A 1 318 ? -5.11056 -16.47901 -3.14587 1.000 13.67310 318 LYS A O 1
ATOM 1384 N N . ALA A 1 319 ? -3.11304 -15.58899 -3.70487 1.000 13.38713 319 ALA A N 1
ATOM 1385 C CA . ALA A 1 319 ? -3.31220 -15.75146 -5.13703 1.000 13.27581 319 ALA A CA 1
ATOM 1386 C C . ALA A 1 319 ? -3.38302 -17.23454 -5.48277 1.000 15.13940 319 ALA A C 1
ATOM 1387 O O . ALA A 1 319 ? -2.65338 -18.05464 -4.91842 1.000 15.65343 319 ALA A O 1
ATOM 1389 N N . ARG A 1 320 ? -4.26375 -17.58849 -6.41894 1.000 13.58523 320 ARG A N 1
ATOM 1390 C CA . ARG A 1 320 ? -4.32834 -18.98937 -6.82452 1.000 20.68674 320 ARG A CA 1
ATOM 1391 C C . ARG A 1 320 ? -3.02786 -19.41101 -7.49961 1.000 20.40188 320 ARG A C 1
ATOM 1392 O O . ARG A 1 320 ? -2.52795 -20.51764 -7.27241 1.000 20.32756 320 ARG A O 1
ATOM 1400 N N . LYS A 1 321 ? -2.43932 -18.52150 -8.29580 1.000 15.17346 321 LYS A N 1
ATOM 1401 C CA . LYS A 1 321 ? -1.11056 -18.71821 -8.87114 1.000 19.64679 321 LYS A CA 1
ATOM 1402 C C . LYS A 1 321 ? -0.26742 -17.51583 -8.46997 1.000 18.36971 321 LYS A C 1
ATOM 1403 O O . LYS A 1 321 ? -0.26398 -16.48962 -9.16879 1.000 19.11725 321 LYS A O 1
ATOM 1409 N N . PRO A 1 322 ? 0.42779 -17.57794 -7.33112 1.000 18.53351 322 PRO A N 1
ATOM 1410 C CA . PRO A 1 322 ? 1.23575 -16.42977 -6.90060 1.000 14.07539 322 PRO A CA 1
ATOM 1411 C C . PRO A 1 322 ? 2.35917 -16.15827 -7.88500 1.000 20.07341 322 PRO A C 1
ATOM 1412 O O . PRO A 1 322 ? 2.88853 -17.07164 -8.52309 1.000 20.07971 322 PRO A O 1
ATOM 1416 N N . GLY A 1 323 ? 2.72014 -14.88223 -8.00264 1.000 18.31091 323 GLY A N 1
ATOM 1417 C CA . GLY A 1 323 ? 3.77499 -14.47691 -8.89815 1.000 19.07578 323 GLY A CA 1
ATOM 1418 C C . GLY A 1 323 ? 3.71874 -13.00310 -9.23857 1.000 21.97094 323 GLY A C 1
ATOM 1419 O O . GLY A 1 323 ? 2.75094 -12.30004 -8.92609 1.000 18.66644 323 GLY A O 1
ATOM 1420 N N . PRO A 1 324 ? 4.76141 -12.51344 -9.91896 1.000 26.40121 324 PRO A N 1
ATOM 1421 C CA . PRO A 1 324 ? 4.88651 -11.06643 -10.15883 1.000 27.73685 324 PRO A CA 1
ATOM 1422 C C . PRO A 1 324 ? 3.91758 -10.50711 -11.19100 1.000 21.63421 324 PRO A C 1
ATOM 1423 O O . PRO A 1 324 ? 3.77747 -9.27987 -11.26093 1.000 26.40467 324 PRO A O 1
ATOM 1427 N N . THR A 1 325 ? 3.26004 -11.34264 -11.99775 1.000 22.21542 325 THR A N 1
ATOM 1428 C CA . THR A 1 325 ? 2.27277 -10.86879 -12.96059 1.000 24.88963 325 THR A CA 1
ATOM 1429 C C . THR A 1 325 ? 0.85461 -11.29365 -12.60183 1.000 22.88333 325 THR A C 1
ATOM 1430 O O . THR A 1 325 ? -0.02683 -11.27041 -13.46492 1.000 22.08366 325 THR A O 1
ATOM 1434 N N . PHE A 1 326 ? 0.61688 -11.69021 -11.34843 1.000 19.40767 326 PHE A N 1
ATOM 1435 C CA . PHE A 1 326 ? -0.73149 -12.07402 -10.94031 1.000 18.78535 326 PHE A CA 1
ATOM 1436 C C . PHE A 1 326 ? -1.72902 -10.93963 -11.16225 1.000 19.71643 326 PHE A C 1
ATOM 1437 O O . PHE A 1 326 ? -2.82123 -11.15339 -11.70412 1.000 16.26544 326 PHE A O 1
ATOM 1445 N N . LEU A 1 327 ? -1.36909 -9.72181 -10.75658 1.000 16.77246 327 LEU A N 1
ATOM 1446 C CA . LEU A 1 327 ? -2.30364 -8.59879 -10.74027 1.000 16.51826 327 LEU A CA 1
ATOM 1447 C C . LEU A 1 327 ? -2.29536 -7.90344 -12.09958 1.000 16.21737 327 LEU A C 1
ATOM 1448 O O . LEU A 1 327 ? -1.31981 -7.23063 -12.45173 1.000 20.24184 327 LEU A O 1
ATOM 1453 N N . LYS A 1 328 ? -3.39722 -8.03736 -12.84572 1.000 15.86321 328 LYS A N 1
ATOM 1454 C CA . LYS A 1 328 ? -3.49333 -7.46980 -14.19047 1.000 20.64012 328 LYS A CA 1
ATOM 1455 C C . LYS A 1 328 ? -4.78298 -6.69452 -14.45091 1.000 19.14221 328 LYS A C 1
ATOM 1456 O O . LYS A 1 328 ? -4.79212 -5.76843 -15.27125 1.000 18.86437 328 LYS A O 1
ATOM 1462 N N . TYR A 1 329 ? -5.88110 -7.07050 -13.79833 1.000 17.61343 329 TYR A N 1
ATOM 1463 C CA . TYR A 1 329 ? -7.19341 -6.49842 -14.08432 1.000 21.21160 329 TYR A CA 1
ATOM 1464 C C . TYR A 1 329 ? -7.71521 -5.74122 -12.87299 1.000 17.42145 329 TYR A C 1
ATOM 1465 O O . TYR A 1 329 ? -7.47051 -6.13778 -11.72902 1.000 17.37719 329 TYR A O 1
ATOM 1474 N N . ARG A 1 330 ? -8.41938 -4.63469 -13.12859 1.000 17.47677 330 ARG A N 1
ATOM 1475 C CA . ARG A 1 330 ? -8.97818 -3.85297 -12.02809 1.000 16.20280 330 ARG A CA 1
ATOM 1476 C C . ARG A 1 330 ? -9.95418 -4.67878 -11.18773 1.000 18.89229 330 ARG A C 1
ATOM 1477 O O . ARG A 1 330 ? -10.08937 -4.45023 -9.97366 1.000 20.06313 330 ARG A O 1
ATOM 1485 N N . SER A 1 331 ? -10.62678 -5.65579 -11.80873 1.000 19.18505 331 SER A N 1
ATOM 1486 C CA . SER A 1 331 ? -11.53117 -6.51202 -11.05230 1.000 17.94713 331 SER A CA 1
ATOM 1487 C C . SER A 1 331 ? -10.79181 -7.29776 -9.97241 1.000 20.96226 331 SER A C 1
ATOM 1488 O O . SER A 1 331 ? -11.38085 -7.62112 -8.93540 1.000 16.55721 331 SER A O 1
ATOM 1491 N N . GLN A 1 332 ? -9.50551 -7.60132 -10.18089 1.000 18.21985 332 GLN A N 1
ATOM 1492 C CA . GLN A 1 332 ? -8.74370 -8.28941 -9.13849 1.000 16.89474 332 GLN A CA 1
ATOM 1493 C C . GLN A 1 332 ? -8.53026 -7.38875 -7.93350 1.000 15.49512 332 GLN A C 1
ATOM 1494 O O . GLN A 1 332 ? -8.56683 -7.85149 -6.78725 1.000 16.47873 332 GLN A O 1
ATOM 1500 N N . LEU A 1 333 ? -8.28557 -6.10049 -8.17376 1.000 12.96090 333 LEU A N 1
ATOM 1501 C CA . LEU A 1 333 ? -8.14874 -5.16911 -7.06035 1.000 19.24113 333 LEU A CA 1
ATOM 1502 C C . LEU A 1 333 ? -9.45723 -5.05895 -6.29317 1.000 17.65329 333 LEU A C 1
ATOM 1503 O O . LEU A 1 333 ? -9.46783 -5.03080 -5.05444 1.000 14.13417 333 LEU A O 1
ATOM 1508 N N . THR A 1 334 ? -10.57753 -5.01329 -7.01683 1.000 15.65576 334 THR A N 1
ATOM 1509 C CA . THR A 1 334 ? -11.87257 -4.96478 -6.34455 1.000 14.63873 334 THR A CA 1
ATOM 1510 C C . THR A 1 334 ? -12.11817 -6.22895 -5.52277 1.000 14.86659 334 THR A C 1
ATOM 1511 O O . THR A 1 334 ? -12.59859 -6.16033 -4.37798 1.000 15.01408 334 THR A O 1
ATOM 1515 N N . SER A 1 335 ? -11.78404 -7.39279 -6.09113 1.000 11.87096 335 SER A N 1
ATOM 1516 C CA . SER A 1 335 ? -11.93924 -8.65193 -5.36998 1.000 12.66925 335 SER A CA 1
ATOM 1517 C C . SER A 1 335 ? -11.09699 -8.66442 -4.10385 1.000 15.84636 335 SER A C 1
ATOM 1518 O O . SER A 1 335 ? -11.57424 -9.06684 -3.03263 1.000 11.83382 335 SER A O 1
ATOM 1522 N N . PHE A 1 336 ? -9.83158 -8.24295 -4.21355 1.000 13.16027 336 PHE A N 1
ATOM 1523 C CA . PHE A 1 336 ? -8.97534 -8.19726 -3.03229 1.000 12.23696 336 PHE A CA 1
ATOM 1524 C C . PHE A 1 336 ? -9.57214 -7.29977 -1.96126 1.000 11.86696 336 PHE A C 1
ATOM 1525 O O . PHE A 1 336 ? -9.59397 -7.65994 -0.77900 1.000 12.19694 336 PHE A O 1
ATOM 1533 N N . SER A 1 337 ? -10.01559 -6.09873 -2.35032 1.000 11.20421 337 SER A N 1
ATOM 1534 C CA . SER A 1 337 ? -10.57801 -5.18021 -1.36671 1.000 12.40775 337 SER A CA 1
ATOM 1535 C C . SER A 1 337 ? -11.76282 -5.80621 -0.64755 1.000 10.79956 337 SER A C 1
ATOM 1536 O O . SER A 1 337 ? -11.89548 -5.67773 0.57543 1.000 10.74554 337 SER A O 1
ATOM 1540 N N . ASN A 1 338 ? -12.63614 -6.49585 -1.39213 1.000 13.12071 338 ASN A N 1
ATOM 1541 C CA . ASN A 1 338 ? -13.81741 -7.09351 -0.76973 1.000 13.32205 338 ASN A CA 1
ATOM 1542 C C . ASN A 1 338 ? -13.44514 -8.23980 0.17257 1.000 15.24607 338 ASN A C 1
ATOM 1543 O O . ASN A 1 338 ? -14.02939 -8.37873 1.26124 1.000 12.57022 338 ASN A O 1
ATOM 1548 N N . GLU A 1 339 ? -12.46078 -9.06011 -0.20906 1.000 12.55084 339 GLU A N 1
ATOM 1549 C CA . GLU A 1 339 ? -12.06368 -10.15450 0.68026 1.000 12.69019 339 GLU A CA 1
ATOM 1550 C C . GLU A 1 339 ? -11.39367 -9.62033 1.94131 1.000 15.37248 339 GLU A C 1
ATOM 1551 O O . GLU A 1 339 ? -11.62347 -10.12718 3.05475 1.000 11.62980 339 GLU A O 1
ATOM 1557 N N . LEU A 1 340 ? -10.55953 -8.59161 1.78841 1.000 10.90969 340 LEU A N 1
ATOM 1558 C CA . LEU A 1 340 ? -9.95446 -7.98100 2.96216 1.000 12.81968 340 LEU A CA 1
ATOM 1559 C C . LEU A 1 340 ? -11.02347 -7.39344 3.86863 1.000 16.51094 340 LEU A C 1
ATOM 1560 O O . LEU A 1 340 ? -10.93701 -7.51195 5.09453 1.000 10.96799 340 LEU A O 1
ATOM 1565 N N . TYR A 1 341 ? -12.03687 -6.74610 3.28631 1.000 11.74764 341 TYR A N 1
ATOM 1566 C CA . TYR A 1 341 ? -13.08937 -6.17908 4.11930 1.000 16.79092 341 TYR A CA 1
ATOM 1567 C C . TYR A 1 341 ? -13.77939 -7.26332 4.93061 1.000 18.67035 341 TYR A C 1
ATOM 1568 O O . TYR A 1 341 ? -14.05375 -7.07427 6.11865 1.000 16.06419 341 TYR A O 1
ATOM 1577 N N . THR A 1 342 ? -14.08225 -8.40203 4.30087 1.000 14.87555 342 THR A N 1
ATOM 1578 C CA . THR A 1 342 ? -14.69721 -9.49352 5.05226 1.000 16.11267 342 THR A CA 1
ATOM 1579 C C . THR A 1 342 ? -13.81138 -9.93835 6.21600 1.000 17.48169 342 THR A C 1
ATOM 1580 O O . THR A 1 342 ? -14.30229 -10.16703 7.33179 1.000 14.65614 342 THR A O 1
ATOM 1584 N N . ILE A 1 343 ? -12.49901 -10.05328 5.98360 1.000 12.20859 343 ILE A N 1
ATOM 1585 C CA . ILE A 1 343 ? -11.59981 -10.45410 7.07046 1.000 11.91878 343 ILE A CA 1
ATOM 1586 C C . ILE A 1 343 ? -11.58312 -9.41294 8.18608 1.000 13.57783 343 ILE A C 1
ATOM 1587 O O . ILE A 1 343 ? -11.61271 -9.75152 9.37933 1.000 11.65386 343 ILE A O 1
ATOM 1592 N N . LEU A 1 344 ? -11.51197 -8.13252 7.82316 1.000 12.36689 344 LEU A N 1
ATOM 1593 C CA . LEU A 1 344 ? -11.46169 -7.09561 8.84888 1.000 12.03982 344 LEU A CA 1
ATOM 1594 C C . LEU A 1 344 ? -12.75322 -7.07309 9.64915 1.000 17.77601 344 LEU A C 1
ATOM 1595 O O . LEU A 1 344 ? -12.73039 -6.93491 10.87457 1.000 14.15783 344 LEU A O 1
ATOM 1600 N N . THR A 1 345 ? -13.88807 -7.22350 8.96663 1.000 16.65359 345 THR A N 1
ATOM 1601 C CA . THR A 1 345 ? -15.17841 -7.30987 9.64327 1.000 18.44690 345 THR A CA 1
ATOM 1602 C C . THR A 1 345 ? -15.22627 -8.49585 10.59817 1.000 21.47075 345 THR A C 1
ATOM 1603 O O . THR A 1 345 ? -15.71165 -8.37017 11.72843 1.000 23.24039 345 THR A O 1
ATOM 1607 N N . THR A 1 346 ? -14.73614 -9.65855 10.16095 1.000 15.70069 346 THR A N 1
ATOM 1608 C CA . THR A 1 346 ? -14.71942 -10.81785 11.04610 1.000 20.71970 346 THR A CA 1
ATOM 1609 C C . THR A 1 346 ? -13.89101 -10.54161 12.29249 1.000 20.89936 346 THR A C 1
ATOM 1610 O O . THR A 1 346 ? -14.30047 -10.88889 13.40412 1.000 25.31561 346 THR A O 1
ATOM 1614 N N . ILE A 1 347 ? -12.73481 -9.89189 12.13452 1.000 20.88763 347 ILE A N 1
ATOM 1615 C CA . ILE A 1 347 ? -11.89715 -9.61223 13.30064 1.000 16.39910 347 ILE A CA 1
ATOM 1616 C C . ILE A 1 347 ? -12.56044 -8.57965 14.20687 1.000 22.99524 347 ILE A C 1
ATOM 1617 O O . ILE A 1 347 ? -12.48166 -8.66751 15.43865 1.000 23.06059 347 ILE A O 1
ATOM 1622 N N . ARG A 1 348 ? -13.22678 -7.58970 13.61435 1.000 21.54128 348 ARG A N 1
ATOM 1623 C CA . ARG A 1 348 ? -13.86389 -6.53993 14.40313 1.000 26.46169 348 ARG A CA 1
ATOM 1624 C C . ARG A 1 348 ? -15.04819 -7.08242 15.19133 1.000 25.45098 348 ARG A C 1
ATOM 1625 O O . ARG A 1 348 ? -15.26108 -6.69332 16.34503 1.000 30.85729 348 ARG A O 1
ATOM 1633 N N . ASP A 1 349 ? -15.81208 -7.99935 14.59750 1.000 27.29277 349 ASP A N 1
ATOM 1634 C CA . ASP A 1 349 ? -17.02028 -8.52344 15.22559 1.000 31.90795 349 ASP A CA 1
ATOM 1635 C C . ASP A 1 349 ? -16.75747 -9.70752 16.15064 1.000 40.21179 349 ASP A C 1
ATOM 1636 O O . ASP A 1 349 ? -17.31186 -9.75926 17.25273 1.000 38.14134 349 ASP A O 1
ATOM 1641 N N . ASP A 1 350 ? -15.93119 -10.66634 15.72949 1.000 27.87261 350 ASP A N 1
ATOM 1642 C CA . ASP A 1 350 ? -15.80036 -11.94647 16.41691 1.000 37.21616 350 ASP A CA 1
ATOM 1643 C C . ASP A 1 350 ? -14.50311 -12.11287 17.19062 1.000 35.63002 350 ASP A C 1
ATOM 1644 O O . ASP A 1 350 ? -14.47526 -12.86621 18.16458 1.000 39.90840 350 ASP A O 1
ATOM 1649 N N . PHE A 1 351 ? -13.43152 -11.44703 16.77983 1.000 30.15210 351 PHE A N 1
ATOM 1650 C CA . PHE A 1 351 ? -12.13147 -11.56499 17.42964 1.000 33.79908 351 PHE A CA 1
ATOM 1651 C C . PHE A 1 351 ? -11.87470 -10.30229 18.24740 1.000 33.80137 351 PHE A C 1
ATOM 1652 O O . PHE A 1 351 ? -10.96858 -9.51725 17.96745 1.000 34.43424 351 PHE A O 1
ATOM 1660 N N . ARG A 1 352 ? -12.68837 -10.12090 19.29065 1.000 38.56666 352 ARG A N 1
ATOM 1661 C CA . ARG A 1 352 ? -12.71411 -8.85869 20.02043 1.000 41.56328 352 ARG A CA 1
ATOM 1662 C C . ARG A 1 352 ? -11.57252 -8.71690 21.01669 1.000 33.91298 352 ARG A C 1
ATOM 1663 O O . ARG A 1 352 ? -11.29230 -7.59801 21.45724 1.000 34.24762 352 ARG A O 1
ATOM 1671 N N . ARG A 1 353 ? -10.92475 -9.81432 21.39865 1.000 27.45862 353 ARG A N 1
ATOM 1672 C CA . ARG A 1 353 ? -9.76317 -9.72411 22.27102 1.000 35.07148 353 ARG A CA 1
ATOM 1673 C C . ARG A 1 353 ? -8.50172 -9.30203 21.52190 1.000 29.83831 353 ARG A C 1
ATOM 1674 O O . ARG A 1 353 ? -7.49450 -8.97467 22.16126 1.000 28.65718 353 ARG A O 1
ATOM 1682 N N . VAL A 1 354 ? -8.53405 -9.30027 20.19015 1.000 34.82403 354 VAL A N 1
ATOM 1683 C CA . VAL A 1 354 ? -7.36166 -8.94580 19.39816 1.000 23.52049 354 VAL A CA 1
ATOM 1684 C C . VAL A 1 354 ? -7.03315 -7.47740 19.62674 1.000 34.12487 354 VAL A C 1
ATOM 1685 O O . VAL A 1 354 ? -7.85580 -6.59506 19.35904 1.000 40.81662 354 VAL A O 1
ATOM 1689 N N . LYS A 1 355 ? -5.82649 -7.21246 20.12948 1.000 28.33755 355 LYS A N 1
ATOM 1690 C CA . LYS A 1 355 ? -5.35878 -5.86047 20.38418 1.000 31.09050 355 LYS A CA 1
ATOM 1691 C C . LYS A 1 355 ? -4.27139 -5.41119 19.42232 1.000 26.59348 355 LYS A C 1
ATOM 1692 O O . LYS A 1 355 ? -3.86022 -4.24583 19.48264 1.000 21.75299 355 LYS A O 1
ATOM 1698 N N . ARG A 1 356 ? -3.77772 -6.30127 18.56309 1.000 20.11657 356 ARG A N 1
ATOM 1699 C CA . ARG A 1 356 ? -2.72806 -5.96702 17.60549 1.000 16.90189 356 ARG A CA 1
ATOM 1700 C C . ARG A 1 356 ? -2.98232 -6.70827 16.30451 1.000 14.88295 356 ARG A C 1
ATOM 1701 O O . ARG A 1 356 ? -3.20435 -7.92251 16.31667 1.000 18.02431 356 ARG A O 1
ATOM 1709 N N . LEU A 1 357 ? -2.97804 -5.97402 15.19840 1.000 12.62438 357 LEU A N 1
ATOM 1710 C CA . LEU A 1 357 ? -2.90967 -6.56881 13.87167 1.000 14.08853 357 LEU A CA 1
ATOM 1711 C C . LEU A 1 357 ? -1.46317 -6.61923 13.40833 1.000 9.81892 357 LEU A C 1
ATOM 1712 O O . LEU A 1 357 ? -0.65706 -5.74934 13.74636 1.000 13.65122 357 LEU A O 1
ATOM 1717 N N . HIS A 1 358 ? -1.14395 -7.64472 12.61716 1.000 9.65778 358 HIS A N 1
ATOM 1718 C CA . HIS A 1 358 ? 0.18337 -7.81306 12.02749 1.000 11.35725 358 HIS A CA 1
ATOM 1719 C C . HIS A 1 358 ? 0.02013 -8.03271 10.53443 1.000 10.94903 358 HIS A C 1
ATOM 1720 O O . HIS A 1 358 ? -0.51064 -9.06236 10.11161 1.000 12.49454 358 HIS A O 1
ATOM 1727 N N . LEU A 1 359 ? 0.48995 -7.08030 9.74498 1.000 7.99390 359 LEU A N 1
ATOM 1728 C CA . LEU A 1 359 ? 0.28742 -7.08443 8.30293 1.000 7.94367 359 LEU A CA 1
ATOM 1729 C C . LEU A 1 359 ? 1.55769 -7.60013 7.63923 1.000 7.73352 359 LEU A C 1
ATOM 1730 O O . LEU A 1 359 ? 2.59170 -6.92372 7.65701 1.000 10.53352 359 LEU A O 1
ATOM 1735 N N . ILE A 1 360 ? 1.48714 -8.79799 7.06511 1.000 7.95298 360 ILE A N 1
ATOM 1736 C CA . ILE A 1 360 ? 2.61422 -9.39658 6.34994 1.000 8.78777 360 ILE A CA 1
ATOM 1737 C C . ILE A 1 360 ? 2.18432 -9.55380 4.89762 1.000 11.30656 360 ILE A C 1
ATOM 1738 O O . ILE A 1 360 ? 1.36333 -10.42361 4.57229 1.000 9.96151 360 ILE A O 1
ATOM 1743 N N . LEU A 1 361 ? 2.73305 -8.70823 4.02477 1.000 8.72430 361 LEU A N 1
ATOM 1744 C CA . LEU A 1 361 ? 2.22198 -8.51141 2.67372 1.000 7.95722 361 LEU A CA 1
ATOM 1745 C C . LEU A 1 361 ? 3.31234 -8.81985 1.66102 1.000 12.14046 361 LEU A C 1
ATOM 1746 O O . LEU A 1 361 ? 4.36728 -8.17623 1.66402 1.000 14.59697 361 LEU A O 1
ATOM 1751 N N . ALA A 1 362 ? 3.06330 -9.80228 0.81007 1.000 7.79013 362 ALA A N 1
ATOM 1752 C CA . ALA A 1 362 ? 3.88724 -10.06359 -0.37105 1.000 9.74506 362 ALA A CA 1
ATOM 1753 C C . ALA A 1 362 ? 2.99868 -9.74344 -1.57087 1.000 8.82497 362 ALA A C 1
ATOM 1754 O O . ALA A 1 362 ? 2.29044 -10.61672 -2.07544 1.000 11.93063 362 ALA A O 1
ATOM 1756 N N . CYS A 1 363 ? 3.01790 -8.48962 -2.02453 1.000 8.65727 363 CYS A N 1
ATOM 1757 C CA . CYS A 1 363 ? 1.94270 -8.04387 -2.90416 1.000 10.63716 363 CYS A CA 1
ATOM 1758 C C . CYS A 1 363 ? 2.40341 -6.83306 -3.70769 1.000 12.64087 363 CYS A C 1
ATOM 1759 O O . CYS A 1 363 ? 3.34138 -6.13031 -3.30762 1.000 17.50574 363 CYS A O 1
ATOM 1762 N N . PRO A 1 364 ? 1.75170 -6.56291 -4.83852 1.000 12.67230 364 PRO A N 1
ATOM 1763 C CA . PRO A 1 364 ? 2.05131 -5.35793 -5.62148 1.000 15.62720 364 PRO A CA 1
ATOM 1764 C C . PRO A 1 364 ? 1.70445 -4.08075 -4.86721 1.000 10.89057 364 PRO A C 1
ATOM 1765 O O . PRO A 1 364 ? 0.92111 -4.07868 -3.91556 1.000 11.05703 364 PRO A O 1
ATOM 1769 N N . ALA A 1 365 ? 2.27526 -2.97148 -5.34732 1.000 11.24137 365 ALA A N 1
ATOM 1770 C CA . ALA A 1 365 ? 2.10216 -1.66956 -4.69855 1.000 11.07836 365 ALA A CA 1
ATOM 1771 C C . ALA A 1 365 ? 0.64460 -1.26323 -4.48224 1.000 9.30680 365 ALA A C 1
ATOM 1772 O O . ALA A 1 365 ? 0.30245 -0.85170 -3.35644 1.000 11.56598 365 ALA A O 1
ATOM 1774 N N . PRO A 1 366 ? -0.25254 -1.33653 -5.47631 1.000 9.55747 366 PRO A N 1
ATOM 1775 C CA . PRO A 1 366 ? -1.63000 -0.89794 -5.21720 1.000 10.48652 366 PRO A CA 1
ATOM 1776 C C . PRO A 1 366 ? -2.32487 -1.72520 -4.15521 1.000 11.07792 366 PRO A C 1
ATOM 1777 O O . PRO A 1 366 ? -3.16210 -1.19206 -3.41905 1.000 11.26829 366 PRO A O 1
ATOM 1781 N N . ILE A 1 367 ? -2.00006 -3.01567 -4.05744 1.000 9.12437 367 ILE A N 1
ATOM 1782 C CA . ILE A 1 367 ? -2.58334 -3.85431 -3.01649 1.000 7.60131 367 ILE A CA 1
ATOM 1783 C C . ILE A 1 367 ? -2.14687 -3.36811 -1.63942 1.000 9.40020 367 ILE A C 1
ATOM 1784 O O . ILE A 1 367 ? -2.94151 -3.34168 -0.68983 1.000 10.42830 367 ILE A O 1
ATOM 1789 N N . ALA A 1 368 ? -0.87810 -2.97258 -1.51081 1.000 8.29152 368 ALA A N 1
ATOM 1790 C CA . ALA A 1 368 ? -0.39381 -2.43929 -0.24001 1.000 10.86653 368 ALA A CA 1
ATOM 1791 C C . ALA A 1 368 ? -1.11804 -1.14766 0.12175 1.000 8.57875 368 ALA A C 1
ATOM 1792 O O . ALA A 1 368 ? -1.53210 -0.95270 1.27891 1.000 10.91672 368 ALA A O 1
ATOM 1794 N N . VAL A 1 369 ? -1.30090 -0.25992 -0.86507 1.000 7.19116 369 VAL A N 1
ATOM 1795 C CA . VAL A 1 369 ? -2.07443 0.95674 -0.61649 1.000 9.54225 369 VAL A CA 1
ATOM 1796 C C . VAL A 1 369 ? -3.48906 0.60368 -0.16362 1.000 9.10815 369 VAL A C 1
ATOM 1797 O O . VAL A 1 369 ? -4.01564 1.19447 0.78190 1.000 11.43063 369 VAL A O 1
ATOM 1801 N N . GLU A 1 370 ? -4.12339 -0.35756 -0.83107 1.000 9.9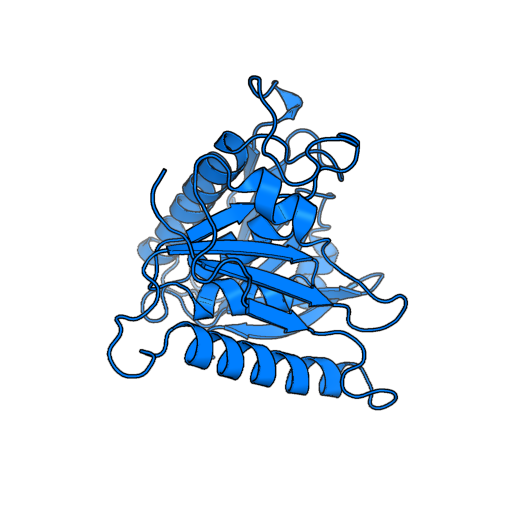1766 370 GLU A N 1
ATOM 1802 C CA . GLU A 1 370 ? -5.49977 -0.72217 -0.49556 1.000 10.97190 370 GLU A CA 1
ATOM 1803 C C . GLU A 1 370 ? -5.60106 -1.29228 0.91371 1.000 9.97160 370 GLU A C 1
ATOM 1804 O O . GLU A 1 370 ? -6.58391 -1.03917 1.62669 1.000 10.06651 370 GLU A O 1
ATOM 1810 N N . VAL A 1 371 ? -4.59654 -2.06807 1.33117 1.000 10.50375 371 VAL A N 1
ATOM 1811 C CA . VAL A 1 371 ? -4.56727 -2.55433 2.70901 1.000 11.87852 371 VAL A CA 1
ATOM 1812 C C . VAL A 1 371 ? -4.56390 -1.37644 3.67036 1.000 10.99986 371 VAL A C 1
ATOM 1813 O O . VAL A 1 371 ? -5.34482 -1.33419 4.62897 1.000 10.67975 371 VAL A O 1
ATOM 1817 N N . GLY A 1 372 ? -3.68799 -0.39555 3.41918 1.000 8.69872 372 GLY A N 1
ATOM 1818 C CA . GLY A 1 372 ? -3.65634 0.77675 4.28790 1.000 10.63426 372 GLY A CA 1
ATOM 1819 C C . GLY A 1 372 ? -4.96553 1.55175 4.28339 1.000 9.65311 372 GLY A C 1
ATOM 1820 O O . GLY A 1 372 ? -5.43432 2.01963 5.32630 1.000 10.42648 372 GLY A O 1
ATOM 1821 N N . ARG A 1 373 ? -5.57601 1.68832 3.10724 1.000 11.68320 373 ARG A N 1
ATOM 1822 C CA . ARG A 1 373 ? -6.83985 2.40722 2.98142 1.000 13.80786 373 ARG A CA 1
ATOM 1823 C C . ARG A 1 373 ? -7.96911 1.71403 3.72226 1.000 16.38684 373 ARG A C 1
ATOM 1824 O O . ARG A 1 373 ? -8.92743 2.37479 4.13617 1.000 16.06427 373 ARG A O 1
ATOM 1832 N N . SER A 1 374 ? -7.88777 0.39127 3.88226 1.000 11.93186 374 SER A N 1
ATOM 1833 C CA . SER A 1 374 ? -8.99490 -0.36200 4.46449 1.000 15.72115 374 SER A CA 1
ATOM 1834 C C . SER A 1 374 ? -9.04340 -0.28653 5.98385 1.000 17.26499 374 SER A C 1
ATOM 1835 O O . SER A 1 374 ? -10.08170 -0.60559 6.57193 1.000 19.27493 374 SER A O 1
ATOM 1838 N N . LEU A 1 375 ? -7.94683 0.09889 6.62981 1.000 16.41427 375 LEU A N 1
ATOM 1839 C CA . LEU A 1 375 ? -7.92886 0.24456 8.07815 1.000 14.60908 375 LEU A CA 1
ATOM 1840 C C . LEU A 1 375 ? -8.78188 1.43401 8.51666 1.000 23.44274 375 LEU A C 1
ATOM 1841 O O . LEU A 1 375 ? -8.81087 2.47816 7.86141 1.000 19.95928 375 LEU A O 1
ATOM 1846 N N . ILE A 1 376 ? -9.46387 1.28118 9.64564 1.000 18.16878 376 ILE A N 1
ATOM 1847 C CA . ILE A 1 376 ? -10.29281 2.33937 10.22229 1.000 23.59583 376 ILE A CA 1
ATOM 1848 C C . ILE A 1 376 ? -9.79833 2.56855 11.63878 1.000 17.40535 376 ILE A C 1
ATOM 1849 O O . ILE A 1 376 ? -9.89668 1.67071 12.48392 1.000 28.17235 376 ILE A O 1
ATOM 1854 N N . GLU A 1 377 ? -9.29442 3.78198 11.90120 1.000 22.94646 377 GLU A N 1
ATOM 1855 C CA . GLU A 1 377 ? -8.49894 4.02086 13.10256 1.000 28.46253 377 GLU A CA 1
ATOM 1856 C C . GLU A 1 377 ? -9.22648 3.58309 14.35504 1.000 36.57208 377 GLU A C 1
ATOM 1857 O O . GLU A 1 377 ? -8.62975 2.98166 15.25519 1.000 40.33701 377 GLU A O 1
ATOM 1863 N N . LYS A 1 378 ? -10.51659 3.85039 14.43224 1.000 35.34954 378 LYS A N 1
ATOM 1864 C CA . LYS A 1 378 ? -11.15839 3.53377 15.68535 1.000 45.90930 378 LYS A CA 1
ATOM 1865 C C . LYS A 1 378 ? -11.72332 2.13050 15.73023 1.000 47.41733 378 LYS A C 1
ATOM 1866 O O . LYS A 1 378 ? -11.66780 1.53281 16.79901 1.000 57.78406 378 LYS A O 1
ATOM 1872 N N . ALA A 1 379 ? -11.88983 1.46479 14.59487 1.000 30.47463 379 ALA A N 1
ATOM 1873 C CA . ALA A 1 379 ? -12.41611 0.10642 14.62948 1.000 31.56179 379 ALA A CA 1
ATOM 1874 C C . ALA A 1 379 ? -11.33422 -0.95041 14.73710 1.000 37.49454 379 ALA A C 1
ATOM 1875 O O . ALA A 1 379 ? -11.61115 -2.04846 15.23376 1.000 30.61927 379 ALA A O 1
ATOM 1877 N N . ASP A 1 380 ? -10.13243 -0.65380 14.30570 1.000 39.36021 380 ASP A N 1
ATOM 1878 C CA . ASP A 1 380 ? -9.06611 -1.63270 14.32853 1.000 34.21522 380 ASP A CA 1
ATOM 1879 C C . ASP A 1 380 ? -8.04398 -1.24741 15.38807 1.000 32.76146 380 ASP A C 1
ATOM 1880 O O . ASP A 1 380 ? -7.80879 -0.05945 15.62999 1.000 35.47493 380 ASP A O 1
ATOM 1885 N N . PRO A 1 381 ? -7.41920 -2.22021 16.03931 1.000 26.41387 381 PRO A N 1
ATOM 1886 C CA . PRO A 1 381 ? -6.30830 -1.89039 16.93040 1.000 27.56003 381 PRO A CA 1
ATOM 1887 C C . PRO A 1 381 ? -5.09455 -1.49922 16.11223 1.000 19.67165 381 PRO A C 1
ATOM 1888 O O . PRO A 1 381 ? -5.16387 -1.51033 14.87936 1.000 23.34895 381 PRO A O 1
ATOM 1892 N N . GLU A 1 382 ? -3.99186 -1.15722 16.77519 1.000 28.10809 382 GLU A N 1
ATOM 1893 C CA . GLU A 1 382 ? -2.78473 -0.78704 16.05286 1.000 19.72642 382 GLU A CA 1
ATOM 1894 C C . GLU A 1 382 ? -2.38193 -1.90598 15.09977 1.000 19.95777 382 GLU A C 1
ATOM 1895 O O . GLU A 1 382 ? -2.53127 -3.09368 15.40731 1.000 18.01795 382 GLU A O 1
ATOM 1901 N N . ALA A 1 383 ? -1.88399 -1.51875 13.92725 1.000 16.90564 383 ALA A N 1
ATOM 1902 C CA . ALA A 1 383 ? -1.51048 -2.46992 12.88590 1.000 12.22904 383 ALA A CA 1
ATOM 1903 C C . ALA A 1 383 ? -0.01063 -2.37628 12.64920 1.000 14.57071 383 ALA A C 1
ATOM 1904 O O . ALA A 1 383 ? 0.48219 -1.36933 12.13503 1.000 17.41628 383 ALA A O 1
ATOM 1906 N N . HIS A 1 384 ? 0.70797 -3.42538 13.02508 1.000 11.36837 384 HIS A N 1
ATOM 1907 C CA . HIS A 1 384 ? 2.14470 -3.48565 12.81470 1.000 12.04635 384 HIS A CA 1
ATOM 1908 C C . HIS A 1 384 ? 2.43971 -3.98425 11.40412 1.000 9.56948 384 HIS A C 1
ATOM 1909 O O . HIS A 1 384 ? 1.92242 -5.02245 10.98443 1.000 11.70562 384 HIS A O 1
ATOM 1916 N N . VAL A 1 385 ? 3.25593 -3.23245 10.66749 1.000 12.32099 385 VAL A N 1
ATOM 1917 C CA . VAL A 1 385 ? 3.53978 -3.49830 9.26331 1.000 9.44573 385 VAL A CA 1
ATOM 1918 C C . VAL A 1 385 ? 4.99000 -3.93466 9.13170 1.000 9.58221 385 VAL A C 1
ATOM 1919 O O . VAL A 1 385 ? 5.90877 -3.24488 9.62033 1.000 13.27743 385 VAL A O 1
ATOM 1923 N N . TYR A 1 386 ? 5.17874 -5.06574 8.43890 1.000 10.28072 386 TYR A N 1
ATOM 1924 C CA . TYR A 1 386 ? 6.42544 -5.80778 8.34122 1.000 11.02325 386 TYR A CA 1
ATOM 1925 C C . TYR A 1 386 ? 7.01549 -5.67775 6.94391 1.000 16.78695 386 TYR A C 1
ATOM 1926 O O . TYR A 1 386 ? 6.29336 -5.53880 5.95242 1.000 14.10482 386 TYR A O 1
ATOM 1935 N N . GLU A 1 387 ? 8.33800 -5.72953 6.86885 1.000 16.90858 387 GLU A N 1
ATOM 1936 C CA . GLU A 1 387 ? 9.01557 -5.85434 5.59058 1.000 19.14539 387 GLU A CA 1
ATOM 1937 C C . GLU A 1 387 ? 9.68946 -7.21425 5.50997 1.000 20.17145 387 GLU A C 1
ATOM 1938 O O . GLU A 1 387 ? 9.99610 -7.83828 6.53043 1.000 18.01280 387 GLU A O 1
ATOM 1944 N N . TYR A 1 388 ? 9.88344 -7.68820 4.28560 1.000 22.46283 388 TYR A N 1
ATOM 1945 C CA . TYR A 1 388 ? 10.61907 -8.92234 4.05625 1.000 19.98114 388 TYR A CA 1
ATOM 1946 C C . TYR A 1 388 ? 12.07389 -8.54941 3.81220 1.000 22.86023 388 TYR A C 1
ATOM 1947 O O . TYR A 1 388 ? 12.39541 -7.88738 2.82099 1.000 23.33546 388 TYR A O 1
ATOM 1956 N N . LEU A 1 389 ? 12.94478 -8.93873 4.73695 1.000 23.16054 389 LEU A N 1
ATOM 1957 C CA . LEU A 1 389 ? 14.37375 -8.64653 4.64962 1.000 37.33009 389 LEU A CA 1
ATOM 1958 C C . LEU A 1 389 ? 15.05929 -9.99419 4.82266 1.000 31.33933 389 LEU A C 1
ATOM 1959 O O . LEU A 1 389 ? 15.29241 -10.42651 5.95358 1.000 32.64378 389 LEU A O 1
ATOM 1964 N N . SER A 1 390 ? 15.35292 -10.64556 3.68891 1.000 39.55186 390 SER A N 1
ATOM 1965 C CA . SER A 1 390 ? 15.88188 -12.00089 3.56086 1.000 56.05669 390 SER A CA 1
ATOM 1966 C C . SER A 1 390 ? 16.76468 -12.39909 4.73669 1.000 52.99215 390 SER A C 1
ATOM 1967 O O . SER A 1 390 ? 17.77104 -11.73305 5.01729 1.000 47.85101 390 SER A O 1
ATOM 1970 N N . PRO A 1 391 ? 16.43391 -13.49663 5.43374 1.000 54.05875 391 PRO A N 1
ATOM 1971 C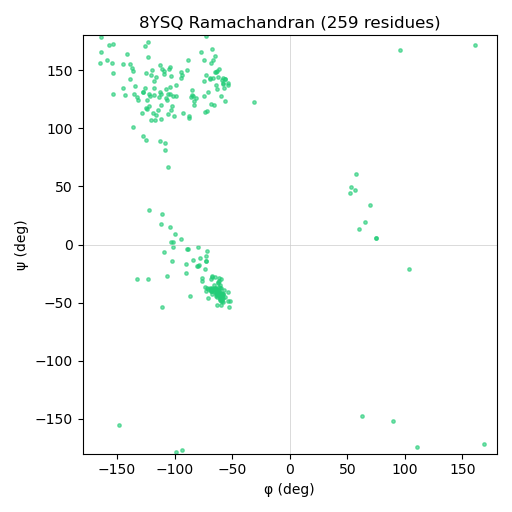 CA . PRO A 1 391 ? 15.35466 -14.41679 5.06024 1.000 49.31350 391 PRO A CA 1
ATOM 1972 C C . PRO A 1 391 ? 14.08129 -14.29138 5.89850 1.000 46.57491 391 PRO A C 1
ATOM 1973 O O . PRO A 1 391 ? 13.23588 -15.18380 5.85226 1.000 44.77607 391 PRO A O 1
ATOM 1977 N N . SER A 1 392 ? 13.94454 -13.20025 6.64121 1.000 34.47145 392 SER A N 1
ATOM 1978 C CA . SER A 1 392 ? 12.94781 -13.08341 7.69428 1.000 29.34702 392 SER A CA 1
ATOM 1979 C C . SER A 1 392 ? 12.04767 -11.87561 7.46181 1.000 24.58294 392 SER A C 1
ATOM 1980 O O . SER A 1 392 ? 12.26634 -11.06997 6.55419 1.000 28.51439 392 SER A O 1
ATOM 1983 N N . TYR A 1 393 ? 11.02405 -11.75303 8.30637 1.000 22.42410 393 TYR A N 1
ATOM 1984 C CA . TYR A 1 393 ? 10.20793 -10.54962 8.35349 1.000 20.10652 393 TYR A CA 1
ATOM 1985 C C . TYR A 1 393 ? 10.58733 -9.71818 9.56996 1.000 24.47485 393 TYR A C 1
ATOM 1986 O O . TYR A 1 393 ? 10.91788 -10.25779 10.63255 1.000 18.91270 393 TYR A O 1
ATOM 1995 N N . ARG A 1 394 ? 10.53043 -8.40107 9.40525 1.000 17.01018 394 ARG A N 1
ATOM 1996 C CA . ARG A 1 394 ? 10.85663 -7.45922 10.46374 1.000 17.87350 394 ARG A CA 1
ATOM 1997 C C . ARG A 1 394 ? 9.80498 -6.36436 10.51815 1.000 13.88921 394 ARG A C 1
ATOM 1998 O O . ARG A 1 394 ? 9.38989 -5.83455 9.48096 1.000 13.06416 394 ARG A O 1
ATOM 2006 N N . ARG A 1 395 ? 9.38201 -6.02945 11.73468 1.000 14.32514 395 ARG A N 1
ATOM 2007 C CA . ARG A 1 395 ? 8.41905 -4.95471 11.92299 1.000 11.12532 395 ARG A CA 1
ATOM 2008 C C . ARG A 1 395 ? 9.08752 -3.61739 11.63530 1.000 19.80298 395 ARG A C 1
ATOM 2009 O O . ARG A 1 395 ? 10.19066 -3.34501 12.12106 1.000 19.47435 395 ARG A O 1
ATOM 2017 N N . VAL A 1 396 ? 8.44214 -2.78253 10.82548 1.000 12.66226 396 VAL A N 1
ATOM 2018 C CA . VAL A 1 396 ? 9.09579 -1.52400 10.49807 1.000 14.15479 396 VAL A CA 1
ATOM 2019 C C . VAL A 1 396 ? 8.23695 -0.32821 10.87499 1.000 11.87360 396 VAL A C 1
ATOM 2020 O O . VAL A 1 396 ? 8.78019 0.72660 11.22559 1.000 19.56631 396 VAL A O 1
ATOM 2024 N N . LEU A 1 397 ? 6.91058 -0.45554 10.85050 1.000 11.87710 397 LEU A N 1
ATOM 2025 C CA . LEU A 1 397 ? 6.14745 0.69638 11.32858 1.000 11.31413 397 LEU A CA 1
ATOM 2026 C C . LEU A 1 397 ? 4.79307 0.25734 11.85474 1.000 12.64161 397 LEU A C 1
ATOM 2027 O O . LEU A 1 397 ? 4.40951 -0.90341 11.74062 1.000 15.05674 397 LEU A O 1
ATOM 2032 N N . THR A 1 398 ? 4.07306 1.19951 12.46237 1.000 12.84096 398 THR A N 1
ATOM 2033 C CA . THR A 1 398 ? 2.77406 0.90428 13.06057 1.000 20.75700 398 THR A CA 1
ATOM 2034 C C . THR A 1 398 ? 1.75551 1.94597 12.61414 1.000 17.76783 398 THR A C 1
ATOM 2035 O O . THR A 1 398 ? 1.97982 3.15066 12.77841 1.000 20.34501 398 THR A O 1
ATOM 2039 N N . ILE A 1 399 ? 0.65050 1.48136 12.03387 1.000 16.19677 399 ILE A N 1
ATOM 2040 C CA . ILE A 1 399 ? -0.49492 2.32515 11.70981 1.000 15.09675 399 ILE A CA 1
ATOM 2041 C C . ILE A 1 399 ? -1.39713 2.41489 12.93176 1.000 18.02437 399 ILE A C 1
ATOM 2042 O O . ILE A 1 399 ? -1.81395 1.38777 13.48548 1.000 18.92625 399 ILE A O 1
ATOM 2047 N N . ASN A 1 400 ? -1.71087 3.64876 13.33960 1.000 22.27025 400 ASN A N 1
ATOM 2048 C CA . ASN A 1 400 ? -2.54594 3.96346 14.49710 1.000 24.17194 400 ASN A CA 1
ATOM 2049 C C . ASN A 1 400 ? -1.97920 3.35243 15.77343 1.000 25.70020 400 ASN A C 1
ATOM 2050 O O . ASN A 1 400 ? -2.65003 2.53755 16.42189 1.000 27.30470 400 ASN A O 1
ATOM 2055 N N . PRO A 1 401 ? -0.75561 3.72565 16.17694 1.000 26.35006 401 PRO A N 1
ATOM 2056 C CA . PRO A 1 401 ? -0.11086 3.10662 17.34058 1.000 29.14940 401 PRO A CA 1
ATOM 2057 C C . PRO A 1 401 ? -0.86285 3.36865 18.64533 1.000 39.55391 401 PRO A C 1
ATOM 2058 O O . PRO A 1 401 ? -1.53473 4.39537 18.74357 1.000 39.26063 401 PRO A O 1
#

Secondary structure (DSSP, 8-state):
--EEEEEEEEE-SSSS-----HHHHHHHHTTSEEEEEEEEEEEESS-STTS-HHHHHHHHHHHHHHHHHHHHSPPTTSPPPSEEEEEEES-HHHHHHHHHHTTTSEEEE----TT--SSTTSPPSS---GGGSEEEE--SS--TT--EEEEEEESSSPPPHHHHHHHH-S--EEEEEEESS-STT---SHHHHHHHHHHHHHHHHHHHHH-TT--EEEEEEE--HHHHHHHHHH--TTTS-EEEEEEEETTEEEEEEEE--

Organism: NCBI:txid980427

Radius of gyration: 18.22 Å; Cα contacts (8 Å, |Δi|>4): 531; chains: 1; bounding box: 42×53×48 Å

B-factor: mean 25.12, std 13.68, range [7.18, 107.16]

InterPro domains:
  IPR040836 SMODS-associated and fused to various effectors [NF033611] (175-400)
  IPR040836 SMODS-associated and fused to various effectors [PF18145] (208-399)

Foldseek 3Di:
DEEAAEEEEFEELADDGTDDDVVLLQVQVPVYHYDVNDHHYQGLYPQCPPNDRLNSLVVLLVSLLVSLVVQQDADPPGHHTQEYEYHYDYFLVSLLSNLQNNLVHHYHYWFQADVCPPSRGHFDPDDDDPQQAKDKDWFPDFLPQFAEEEEEEAAQHDDDVVLVCVAVVGDYTYMYIHGSNHHDRSGRHVVRVVNLLVVVLVVLVCCLPRNVNHQEYEYHYPDTSRNSSSNSSSDDLVSHHKYFYWGCDPPHIHTRDIDND